Protein 5JPF (pdb70)

Solvent-accessible surface area: 12306 Å² total

Radius of gyration: 17.72 Å; Cα contacts (8 Å, |Δi|>4): 657; chains: 2; bounding box: 53×46×40 Å

Secondary structure (DSSP, 8-state):
-HHHHHHHHHHHHHHT---SS-SS-HHHHHHHHHHHHHHHHTS-SEEEE-SSEEEE-B-TT-HHHHHHHHHHH--TTTS-EEE-S--SSSSTTHHHHHHHHHHHHHH-TTTEEE---TTSSHHHHHHHSHHHHHHHHS-HHHHHHHHHHHTT---EEEETTTEEEESS---TT---THHHHT--SS----SSSHHHHHHH-EE---SSSEEE-TTSSSEEE-HHHHHHHHHHHT-SEEEE-SS--TBSEEEETTTTEEEEB--TT----BEEEEEE-TT--EEEEEE---/--

Organism: Candida albicans (strain WO-1) (NCBI:txid294748)

Structure (mmCIF, N/CA/C/O backbone):
data_5JPF
#
_entry.id   5JPF
#
_cell.length_a   50.665
_cell.length_b   50.665
_cell.length_c   201.054
_cell.angle_alpha   90.000
_cell.angle_beta   90.000
_cell.angle_gamma   120.000
#
_symmetry.space_group_name_H-M   'P 32 2 1'
#
loop_
_entity.id
_entity.type
_entity.pdbx_description
1 polymer 'Serine/threonine-protein phosphatase'
2 polymer Microcystin-LR
3 non-polymer 'MANGANESE (II) ION'
4 non-polymer 'MALONATE ION'
5 water water
#
loop_
_atom_site.group_PDB
_atom_site.id
_atom_site.type_symbol
_atom_site.label_atom_id
_atom_site.label_alt_id
_atom_site.label_comp_id
_atom_site.label_asym_id
_atom_site.label_entity_id
_atom_site.label_seq_id
_atom_site.pdbx_PDB_ins_code
_atom_site.Cartn_x
_atom_site.Cartn_y
_atom_site.Cartn_z
_atom_site.occupancy
_atom_site.B_iso_or_equiv
_atom_site.auth_seq_id
_atom_site.auth_comp_id
_atom_site.auth_asym_id
_atom_site.auth_atom_id
_atom_site.pdbx_PDB_model_num
ATOM 1 N N . ASP A 1 5 ? 183.68548 -17.24712 19.07527 1.000 53.14931 172 ASP A N 1
ATOM 2 C CA . ASP A 1 5 ? 183.37388 -17.73889 20.41344 1.000 56.67075 172 ASP A CA 1
ATOM 3 C C . ASP A 1 5 ? 181.87622 -17.64619 20.70468 1.000 52.98963 172 ASP A C 1
ATOM 4 O O . ASP A 1 5 ? 181.42317 -16.75176 21.42317 1.000 51.30151 172 ASP A O 1
ATOM 9 N N . ILE A 1 6 ? 181.11136 -18.58656 20.14367 1.000 45.03957 173 ILE A N 1
ATOM 10 C CA . ILE A 1 6 ? 179.66634 -18.57842 20.34461 1.000 42.91237 173 ILE A CA 1
ATOM 11 C C . ILE A 1 6 ? 179.31915 -18.96525 21.77702 1.000 41.05618 173 ILE A C 1
ATOM 12 O O . ILE A 1 6 ? 178.26584 -18.57383 22.29425 1.000 38.18710 173 ILE A O 1
ATOM 17 N N . ASP A 1 7 ? 180.19460 -19.72131 22.44604 1.000 44.55664 174 ASP A N 1
ATOM 18 C CA . ASP A 1 7 ? 179.93840 -20.10233 23.83191 1.000 37.48128 174 ASP A CA 1
ATOM 19 C C . ASP A 1 7 ? 179.93094 -18.88741 24.74953 1.000 39.78200 174 ASP A C 1
ATOM 20 O O . ASP A 1 7 ? 179.11535 -18.80491 25.67520 1.000 35.29816 174 ASP A O 1
ATOM 25 N N . SER A 1 8 ? 180.83825 -17.93662 24.51340 1.000 40.64441 175 SER A N 1
ATOM 26 C CA . SER A 1 8 ? 180.91152 -16.75520 25.36715 1.000 40.46107 175 SER A CA 1
ATOM 27 C C . SER A 1 8 ? 179.70261 -15.85087 25.16543 1.000 39.34784 175 SER A C 1
ATOM 28 O O . SER A 1 8 ? 179.20659 -15.24491 26.12309 1.000 38.72505 175 SER A O 1
ATOM 31 N N . LEU A 1 9 ? 179.21871 -15.74325 23.92498 1.000 39.44246 176 LEU A N 1
ATOM 32 C CA . LEU A 1 9 ? 178.04212 -14.92446 23.65838 1.000 35.91642 176 LEU A CA 1
ATOM 33 C C . LEU A 1 9 ? 176.79964 -15.50636 24.31664 1.000 35.01900 176 LEU A C 1
ATOM 34 O O . LEU A 1 9 ? 175.92636 -14.75364 24.76164 1.000 34.85205 176 LEU A O 1
ATOM 39 N N . ILE A 1 10 ? 176.70171 -16.83521 24.38673 1.000 32.98212 177 ILE A N 1
ATOM 40 C CA . ILE A 1 10 ? 175.59348 -17.46039 25.10081 1.000 32.42816 177 ILE A CA 1
ATOM 41 C C . ILE A 1 10 ? 175.71289 -17.19357 26.59532 1.000 36.16037 177 ILE A C 1
ATOM 42 O O . ILE A 1 10 ? 174.73735 -16.81474 27.25554 1.000 35.60695 177 ILE A O 1
ATOM 47 N N . ASP A 1 11 ? 176.91585 -17.38046 27.14884 1.000 38.88239 178 ASP A N 1
ATOM 48 C CA . ASP A 1 11 ? 177.12643 -17.13886 28.57390 1.000 38.52542 178 ASP A CA 1
ATOM 49 C C . ASP A 1 11 ? 176.82725 -15.69169 28.94095 1.000 34.39274 178 ASP A C 1
ATOM 50 O O . ASP A 1 11 ? 176.26230 -15.42094 30.00657 1.000 39.87947 178 ASP A O 1
ATOM 55 N N . LYS A 1 12 ? 177.19189 -14.74709 28.07077 1.000 29.39151 179 LYS A N 1
ATOM 56 C CA . LYS A 1 12 ? 176.87694 -13.34591 28.33365 1.000 33.38805 179 LYS A CA 1
ATOM 57 C C . LYS A 1 12 ? 175.37242 -13.10462 28.29771 1.000 35.26301 179 LYS A C 1
ATOM 58 O O . LYS A 1 12 ? 174.82359 -12.41799 29.16786 1.000 31.24945 179 LYS A O 1
ATOM 64 N N . LEU A 1 13 ? 174.68705 -13.66502 27.29572 1.000 35.80725 180 LEU A N 1
ATOM 65 C CA . LEU A 1 13 ? 173.23676 -13.51331 27.21458 1.000 32.63984 180 LEU A CA 1
ATOM 66 C C . LEU A 1 13 ? 172.54229 -14.16218 28.40637 1.000 26.97655 180 LEU A C 1
ATOM 67 O O . LEU A 1 13 ? 171.61767 -13.58226 28.98559 1.000 28.48172 180 LEU A O 1
ATOM 72 N N . LEU A 1 14 ? 172.97243 -15.36634 28.78907 1.000 31.62965 181 LEU A N 1
ATOM 73 C CA . LEU A 1 14 ? 172.33897 -16.04258 29.91606 1.000 33.30608 181 LEU A CA 1
ATOM 74 C C . LEU A 1 14 ? 172.70844 -15.39415 31.24425 1.000 31.13576 181 LEU A C 1
ATOM 75 O O . LEU A 1 14 ? 171.92752 -15.45940 32.20034 1.000 28.71275 181 LEU A O 1
ATOM 80 N N . ASN A 1 15 ? 173.88261 -14.76378 31.32304 1.000 35.41134 182 ASN A N 1
ATOM 81 C CA . ASN A 1 15 ? 174.23844 -14.00868 32.52021 1.000 32.96741 182 ASN A CA 1
ATOM 82 C C . ASN A 1 15 ? 173.23349 -12.89027 32.76837 1.000 30.27279 182 ASN A C 1
ATOM 83 O O . ASN A 1 15 ? 172.71334 -12.73856 33.88013 1.000 31.34452 182 ASN A O 1
ATOM 88 N N . ALA A 1 16 ? 172.93720 -12.10265 31.73126 1.000 28.10989 183 ALA A N 1
ATOM 89 C CA . ALA A 1 16 ? 171.95240 -11.03627 31.86931 1.000 31.75554 183 ALA A CA 1
ATOM 90 C C . ALA A 1 16 ? 170.56775 -11.59087 32.17281 1.000 29.80664 183 ALA A C 1
ATOM 91 O O . ALA A 1 16 ? 169.76567 -10.92814 32.84070 1.000 30.07697 183 ALA A O 1
ATOM 93 N N . GLY A 1 17 ? 170.27426 -12.80085 31.70402 1.000 31.32324 184 GLY A N 1
ATOM 94 C CA . GLY A 1 17 ? 168.98141 -13.41234 31.93292 1.000 33.93874 184 GLY A CA 1
ATOM 95 C C . GLY A 1 17 ? 168.82082 -13.97645 33.32723 1.000 28.90743 184 GLY A C 1
ATOM 96 O O . GLY A 1 17 ? 167.75653 -13.83544 33.93752 1.000 33.32683 184 GLY A O 1
ATOM 97 N N . PHE A 1 18 ? 169.87042 -14.62563 33.84115 1.000 31.94966 185 PHE A N 1
ATOM 98 C CA . PHE A 1 18 ? 169.80791 -15.17686 35.19318 1.000 29.29669 185 PHE A CA 1
ATOM 99 C C . PHE A 1 18 ? 169.69319 -14.07218 36.23474 1.000 25.61397 185 PHE A C 1
ATOM 100 O O . PHE A 1 18 ? 169.01113 -14.23789 37.25197 1.000 31.23253 185 PHE A O 1
ATOM 108 N N . SER A 1 19 ? 170.35651 -12.94097 36.00101 1.000 28.40753 186 SER A N 1
ATOM 109 C CA . SER A 1 19 ? 170.37401 -11.84978 36.96319 1.000 29.04522 186 SER A CA 1
ATOM 110 C C . SER A 1 19 ? 169.18855 -10.90768 36.82430 1.000 30.38034 186 SER A C 1
ATOM 111 O O . SER A 1 19 ? 168.91890 -10.13579 37.75166 1.000 29.24630 186 SER A O 1
ATOM 114 N N . GLY A 1 20 ? 168.48016 -10.94815 35.69821 1.000 31.99456 187 GLY A N 1
ATOM 115 C CA . GLY A 1 20 ? 167.41858 -9.99127 35.46278 1.000 26.71245 187 GLY A CA 1
ATOM 116 C C . GLY A 1 20 ? 167.89638 -8.58003 35.21601 1.000 27.31138 187 GLY A C 1
ATOM 117 O O . GLY A 1 20 ? 167.10497 -7.64084 35.32115 1.000 35.54835 187 GLY A O 1
ATOM 118 N N . LYS A 1 21 ? 169.17542 -8.40544 34.89067 1.000 31.05975 188 LYS A N 1
ATOM 119 C CA . LYS A 1 21 ? 169.72776 -7.07834 34.65127 1.000 36.02665 188 LYS A CA 1
ATOM 120 C C . LYS A 1 21 ? 169.06366 -6.42956 33.44167 1.000 39.34539 188 LYS A C 1
ATOM 121 O O . LYS A 1 21 ? 168.97076 -7.03262 32.36879 1.000 37.44139 188 LYS A O 1
ATOM 127 N N . ARG A 1 22 ? 168.60353 -5.19285 33.62170 1.000 40.91002 189 ARG A N 1
ATOM 128 C CA . ARG A 1 22 ? 167.84407 -4.46130 32.61245 1.000 32.27967 189 ARG A CA 1
ATOM 129 C C . ARG A 1 22 ? 168.60846 -3.19423 32.25863 1.000 38.04264 189 ARG A C 1
ATOM 130 O O . ARG A 1 22 ? 168.68107 -2.26292 33.06765 1.000 44.53218 189 ARG A O 1
ATOM 138 N N . THR A 1 23 ? 169.17435 -3.15756 31.05306 1.000 36.80860 190 THR A N 1
ATOM 139 C CA . THR A 1 23 ? 170.00246 -2.04650 30.60899 1.000 35.14206 190 THR A CA 1
ATOM 140 C C . THR A 1 23 ? 169.56679 -1.59351 29.22263 1.000 44.27914 190 THR A C 1
ATOM 141 O O . THR A 1 23 ? 169.04401 -2.38106 28.42869 1.000 48.40784 190 THR A O 1
ATOM 145 N N . LYS A 1 24 ? 169.78808 -0.30743 28.94036 1.000 46.90411 191 LYS A N 1
ATOM 146 C CA . LYS A 1 24 ? 169.49234 0.22352 27.61363 1.000 36.38630 191 LYS A CA 1
ATOM 147 C C . LYS A 1 24 ? 170.32400 -0.48042 26.54882 1.000 41.17296 191 LYS A C 1
ATOM 148 O O . LYS A 1 24 ? 169.79293 -0.94629 25.53435 1.000 40.19203 191 LYS A O 1
ATOM 154 N N . ASN A 1 25 ? 171.63253 -0.57309 26.76707 1.000 37.70622 192 ASN A N 1
ATOM 155 C CA . ASN A 1 25 ? 172.51361 -1.23488 25.81833 1.000 44.34828 192 ASN A CA 1
ATOM 156 C C . ASN A 1 25 ? 172.45876 -2.74599 25.99856 1.000 42.08262 192 ASN A C 1
ATOM 157 O O . ASN A 1 25 ? 172.35224 -3.25097 27.11900 1.000 39.34648 192 ASN A O 1
ATOM 162 N N . VAL A 1 26 ? 172.52841 -3.46710 24.87966 1.000 43.47105 193 VAL A N 1
ATOM 163 C CA . VAL A 1 26 ? 172.54320 -4.92192 24.92845 1.000 43.27492 193 VAL A CA 1
ATOM 164 C C . VAL A 1 26 ? 173.91022 -5.40236 25.40084 1.000 42.45591 193 VAL A C 1
ATOM 165 O O . VAL A 1 26 ? 174.94885 -4.79981 25.09604 1.000 39.49385 193 VAL A O 1
ATOM 169 N N . CYS A 1 27 ? 173.91380 -6.50778 26.15027 1.000 37.56194 194 CYS A N 1
ATOM 170 C CA . CYS A 1 27 ? 175.16022 -7.07411 26.65321 1.000 37.81240 194 CYS A CA 1
ATOM 171 C C . CYS A 1 27 ? 176.09972 -7.51804 25.53871 1.000 41.11823 194 CYS A C 1
ATOM 172 O O . CYS A 1 27 ? 177.26225 -7.82984 25.82011 1.000 42.10099 194 CYS A O 1
ATOM 175 N N . LEU A 1 28 ? 175.63127 -7.56380 24.29513 1.000 41.10233 195 LEU A N 1
ATOM 176 C CA . LEU A 1 28 ? 176.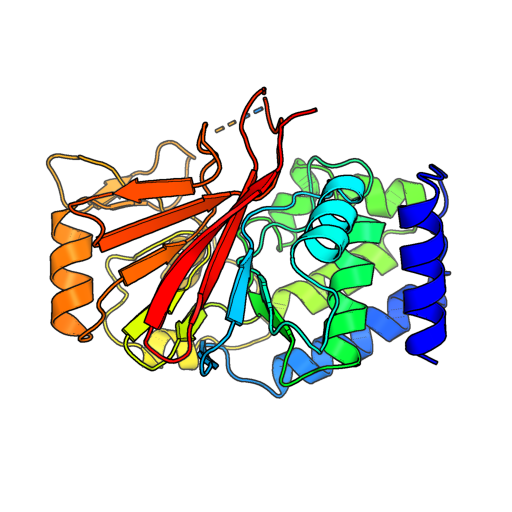46546 -7.87365 23.14439 1.000 40.40912 195 LEU A CA 1
ATOM 177 C C . LEU A 1 28 ? 176.64461 -6.62123 22.29852 1.000 41.61436 195 LEU A C 1
ATOM 178 O O . LEU A 1 28 ? 175.70837 -5.83205 22.13692 1.000 40.84667 195 LEU A O 1
ATOM 183 N N . LYS A 1 29 ? 177.84870 -6.44107 21.76324 1.000 41.93254 196 LYS A N 1
ATOM 184 C CA . LYS A 1 29 ? 178.11890 -5.28832 20.91947 1.000 42.50331 196 LYS A CA 1
ATOM 185 C C . LYS A 1 29 ? 177.43060 -5.44346 19.56465 1.000 48.73229 196 LYS A C 1
ATOM 186 O O . LYS A 1 29 ? 177.10787 -6.55080 19.12262 1.000 44.01761 196 LYS A O 1
ATOM 192 N N . ASN A 1 30 ? 177.21324 -4.30421 18.89895 1.000 48.50629 197 ASN A N 1
ATOM 193 C CA . ASN A 1 30 ? 176.59715 -4.32503 17.57473 1.000 48.33333 197 ASN A CA 1
ATOM 194 C C . ASN A 1 30 ? 177.41469 -5.16039 16.59890 1.000 45.99410 197 ASN A C 1
ATOM 195 O O . ASN A 1 30 ? 176.85452 -5.83742 15.72853 1.000 46.59632 197 ASN A O 1
ATOM 200 N N . THR A 1 31 ? 178.74298 -5.12639 16.72926 1.000 47.56027 198 THR A N 1
ATOM 201 C CA . THR A 1 31 ? 179.58875 -5.96419 15.88676 1.000 41.93781 198 THR A CA 1
ATOM 202 C C . THR A 1 31 ? 179.36790 -7.44479 16.17011 1.000 43.22785 198 THR A C 1
ATOM 203 O O . THR A 1 31 ? 179.43820 -8.26767 15.25066 1.000 45.82578 198 THR A O 1
ATOM 207 N N . GLU A 1 32 ? 179.09366 -7.80150 17.42679 1.000 47.09445 199 GLU A N 1
ATOM 208 C CA . GLU A 1 32 ? 178.78930 -9.19129 17.74941 1.000 47.82499 199 GLU A CA 1
ATOM 209 C C . GLU A 1 32 ? 177.39381 -9.57162 17.27206 1.000 41.34855 199 GLU A C 1
ATOM 210 O O . GLU A 1 32 ? 177.17652 -10.69587 16.80492 1.000 41.72923 199 GLU A O 1
ATOM 216 N N . ILE A 1 33 ? 176.43680 -8.64764 17.38378 1.000 34.02103 200 ILE A N 1
ATOM 217 C CA . ILE A 1 33 ? 175.08976 -8.89913 16.87782 1.000 39.91486 200 ILE A CA 1
ATOM 218 C C . ILE A 1 33 ? 175.12554 -9.14050 15.37379 1.000 44.37579 200 ILE A C 1
ATOM 219 O O . ILE A 1 33 ? 174.41148 -10.00479 14.84811 1.000 41.45249 200 ILE A O 1
ATOM 224 N N . GLU A 1 34 ? 175.96931 -8.39023 14.66192 1.000 39.55262 201 GLU A N 1
ATOM 225 C CA . GLU A 1 34 ? 176.07863 -8.54624 13.21571 1.000 40.75481 201 GLU A CA 1
ATOM 226 C C . GLU A 1 34 ? 176.56225 -9.94471 12.8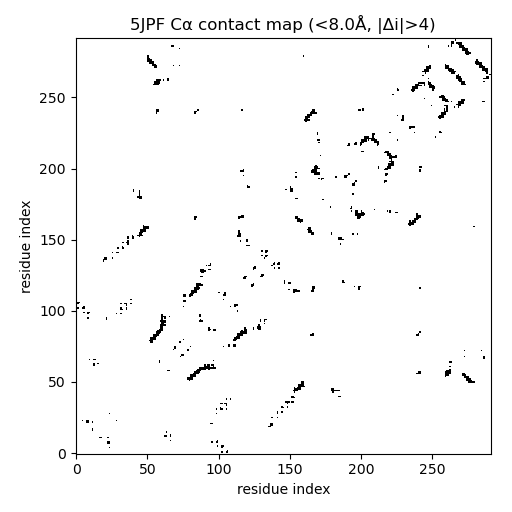5002 1.000 39.40534 201 GLU A C 1
ATOM 227 O O . GLU A 1 34 ? 176.00280 -10.59773 11.96135 1.000 33.93718 201 GLU A O 1
ATOM 233 N N . LEU A 1 35 ? 177.59786 -10.42765 13.53963 1.000 40.12350 202 LEU A N 1
ATOM 234 C CA . LEU A 1 35 ? 178.14506 -11.74343 13.22818 1.000 37.30764 202 LEU A CA 1
ATOM 235 C C . LEU A 1 35 ? 177.16364 -12.86130 13.56078 1.000 34.94725 202 LEU A C 1
ATOM 236 O O . LEU A 1 35 ? 177.16604 -13.90354 12.89517 1.000 39.18162 202 LEU A O 1
ATOM 241 N N . ILE A 1 36 ? 176.32179 -12.66789 14.57694 1.000 34.26094 203 ILE A N 1
ATOM 242 C CA . ILE A 1 36 ? 175.33453 -13.68467 14.92749 1.000 34.08643 203 ILE A CA 1
ATOM 243 C C . ILE A 1 36 ? 174.27902 -13.79569 13.83456 1.000 28.61407 203 ILE A C 1
ATOM 244 O O . ILE A 1 36 ? 173.92397 -14.89696 13.40056 1.000 28.77792 203 ILE A O 1
ATOM 249 N N . CYS A 1 37 ? 173.76681 -12.65404 13.36918 1.000 29.09778 204 CYS A N 1
ATOM 250 C CA . CYS A 1 37 ? 172.78094 -12.66800 12.29457 1.000 26.86459 204 CYS A CA 1
ATOM 251 C C . CYS A 1 37 ? 173.35220 -13.25524 11.01137 1.000 34.34517 204 CYS A C 1
ATOM 252 O O . CYS A 1 37 ? 172.61656 -13.86936 10.22987 1.000 35.24666 204 CYS A O 1
ATOM 255 N N . ALA A 1 38 ? 174.65366 -13.07669 10.77403 1.000 31.35182 205 ALA A N 1
ATOM 256 C CA . ALA A 1 38 ? 175.25528 -13.59106 9.54927 1.000 29.32308 205 ALA A CA 1
ATOM 257 C C . ALA A 1 38 ? 175.39412 -15.10606 9.59813 1.000 34.09015 205 ALA A C 1
ATOM 258 O O . ALA A 1 38 ? 175.08425 -15.79504 8.61858 1.000 33.71339 205 ALA A O 1
ATOM 260 N N . SER A 1 39 ? 175.85162 -15.64461 10.73090 1.000 28.56998 206 SER A N 1
ATOM 261 C CA . SER A 1 39 ? 176.01342 -17.09072 10.84038 1.000 33.19560 206 SER A CA 1
ATOM 262 C C . SER A 1 39 ? 174.66697 -17.80083 10.80726 1.000 29.31079 206 SER A C 1
ATOM 263 O O . SER A 1 39 ? 174.51365 -18.81989 10.12449 1.000 28.25022 206 SER A O 1
ATOM 266 N N . ALA A 1 40 ? 173.67979 -17.27665 11.53712 1.000 28.65714 207 ALA A N 1
ATOM 267 C CA . ALA A 1 40 ? 172.36591 -17.90963 11.56435 1.000 28.71471 207 ALA A CA 1
ATOM 268 C C . ALA A 1 40 ? 171.70662 -17.87556 10.19068 1.000 27.16772 207 ALA A C 1
ATOM 269 O O . ALA A 1 40 ? 171.12204 -18.87303 9.75086 1.000 25.62063 207 ALA A O 1
ATOM 271 N N . ARG A 1 41 ? 171.79085 -16.73654 9.49663 1.000 29.04266 208 ARG A N 1
ATOM 272 C CA . ARG A 1 41 ? 171.20031 -16.64100 8.16368 1.000 35.64956 208 ARG A CA 1
ATOM 273 C C . ARG A 1 41 ? 171.76325 -17.70877 7.23376 1.000 32.42953 208 ARG A C 1
ATOM 274 O O . ARG A 1 41 ? 171.01831 -18.34258 6.47578 1.000 33.09974 208 ARG A O 1
ATOM 282 N N . GLU A 1 42 ? 173.07542 -17.93593 7.29423 1.000 30.01657 209 GLU A N 1
ATOM 283 C CA . GLU A 1 42 ? 173.69120 -18.95522 6.45387 1.000 25.41809 209 GLU A CA 1
ATOM 284 C C . GLU A 1 42 ? 173.21231 -20.35179 6.83368 1.000 29.56598 209 GLU A C 1
ATOM 285 O O . GLU A 1 42 ? 172.99354 -21.19926 5.95777 1.000 25.65763 209 GLU A O 1
ATOM 291 N N . ILE A 1 43 ? 173.03944 -20.60912 8.13257 1.000 24.21359 210 ILE A N 1
ATOM 292 C CA . ILE A 1 43 ? 172.54092 -21.90969 8.57212 1.000 27.01921 210 ILE A CA 1
ATOM 293 C C . ILE A 1 43 ? 171.09925 -22.11156 8.12152 1.000 25.20499 210 ILE A C 1
ATOM 294 O O . ILE A 1 43 ? 170.73075 -23.19243 7.64610 1.000 27.48113 210 ILE A O 1
ATOM 299 N N . PHE A 1 44 ? 170.26456 -21.07553 8.25372 1.000 25.46677 211 PHE A N 1
ATOM 300 C CA . PHE A 1 44 ? 168.86796 -21.18264 7.83708 1.000 22.11287 211 PHE A CA 1
ATOM 301 C C . PHE A 1 44 ? 168.75577 -21.48042 6.34681 1.000 27.10101 211 PHE A C 1
ATOM 302 O O . PHE A 1 44 ? 167.93348 -22.30476 5.93083 1.000 27.27640 211 PHE A O 1
ATOM 310 N N . LEU A 1 45 ? 169.57625 -20.81861 5.52519 1.000 25.33436 212 LEU A N 1
ATOM 311 C CA . LEU A 1 45 ? 169.52539 -21.03500 4.08276 1.000 26.02721 212 LEU A CA 1
ATOM 312 C C . LEU A 1 45 ? 170.04439 -22.40870 3.68043 1.000 29.75542 212 LEU A C 1
ATOM 313 O O . LEU A 1 45 ? 169.65282 -22.91914 2.62557 1.000 29.70463 212 LEU A O 1
ATOM 318 N N . SER A 1 46 ? 170.90738 -23.02009 4.48997 1.000 26.83851 213 SER A N 1
ATOM 319 C CA . SER A 1 46 ? 171.41607 -24.35214 4.18571 1.000 27.14386 213 SER A CA 1
ATOM 320 C C . SER A 1 46 ? 170.44459 -25.45874 4.57892 1.000 31.37551 213 SER A C 1
ATOM 321 O O . SER A 1 46 ? 170.73287 -26.63489 4.32927 1.000 33.08154 213 SER A O 1
ATOM 324 N N . GLN A 1 47 ? 169.31493 -25.11523 5.18387 1.000 27.02469 214 GLN A N 1
ATOM 325 C CA . GLN A 1 47 ? 168.30211 -26.06017 5.61671 1.000 24.82674 214 GLN A CA 1
ATOM 326 C C . GLN A 1 47 ? 166.98511 -25.73720 4.92201 1.000 21.88851 214 GLN A C 1
ATOM 327 O O . GLN A 1 47 ? 166.77309 -24.60253 4.47909 1.000 24.29028 214 GLN A O 1
ATOM 333 N N . PRO A 1 48 ? 166.08584 -26.71172 4.78925 1.000 27.99810 215 PRO A N 1
ATOM 334 C CA . PRO A 1 48 ? 164.90974 -26.51941 3.92838 1.000 21.91416 215 PRO A CA 1
ATOM 335 C C . PRO A 1 48 ? 163.89342 -25.54432 4.51156 1.000 27.31658 215 PRO A C 1
ATOM 336 O O . PRO A 1 48 ? 163.88142 -25.24107 5.70731 1.000 27.54109 215 PRO A O 1
ATOM 340 N N . SER A 1 49 ? 163.01821 -25.05566 3.62262 1.000 26.53047 216 SER A N 1
ATOM 341 C CA . SER A 1 49 ? 161.89583 -24.22130 4.04247 1.000 25.44893 216 SER A CA 1
ATOM 342 C C . SER A 1 49 ? 160.87821 -25.01636 4.84746 1.000 23.84748 216 SER A C 1
ATOM 343 O O . SER A 1 49 ? 160.13591 -24.43932 5.64872 1.000 27.07500 216 SER A O 1
ATOM 346 N N . LEU A 1 50 ? 160.81628 -26.32760 4.63307 1.000 25.85283 217 LEU A N 1
ATOM 347 C CA . LEU A 1 50 ? 159.96120 -27.23551 5.38992 1.000 22.07509 217 LEU A CA 1
ATOM 348 C C . LEU A 1 50 ? 160.87034 -28.22383 6.10462 1.000 24.74892 217 LEU A C 1
ATOM 349 O O . LEU A 1 50 ? 161.52658 -29.04649 5.45705 1.000 25.21202 217 LEU A O 1
ATOM 354 N N . LEU A 1 51 ? 160.91761 -28.13789 7.43100 1.000 25.56927 218 LEU A N 1
ATOM 355 C CA . LEU A 1 51 ? 161.79176 -28.99959 8.21205 1.000 24.74507 218 LEU A CA 1
ATOM 356 C C . LEU A 1 51 ? 161.12919 -30.34780 8.45647 1.000 26.74338 218 LEU A C 1
ATOM 357 O O . LEU A 1 51 ? 159.90509 -30.45268 8.56759 1.000 30.71705 218 LEU A O 1
ATOM 362 N N . GLU A 1 52 ? 161.95155 -31.38890 8.52602 1.000 28.85047 219 GLU A N 1
ATOM 363 C CA . GLU A 1 52 ? 161.49295 -32.72617 8.88508 1.000 30.60063 219 GLU A CA 1
ATOM 364 C C . GLU A 1 52 ? 162.29972 -33.18237 10.09253 1.000 34.20028 219 GLU A C 1
ATOM 365 O O . GLU A 1 52 ? 163.48966 -33.49478 9.97225 1.000 30.33151 219 GLU A O 1
ATOM 371 N N . LEU A 1 53 ? 161.65126 -33.20138 11.25373 1.000 30.64712 220 LEU A N 1
ATOM 372 C CA . LEU A 1 53 ? 162.30936 -33.41817 12.53004 1.000 29.72760 220 LEU A CA 1
ATOM 373 C C . LEU A 1 53 ? 161.85757 -34.73649 13.14258 1.000 31.54682 220 LEU A C 1
ATOM 374 O O . LEU A 1 53 ? 160.71532 -35.16889 12.96264 1.000 29.50280 220 LEU A O 1
ATOM 379 N N . ALA A 1 54 ? 162.77078 -35.37102 13.86802 1.000 32.22115 221 ALA A N 1
ATOM 380 C CA . ALA A 1 54 ? 162.48111 -36.61017 14.56243 1.000 32.52006 221 ALA A CA 1
ATOM 381 C C . ALA A 1 54 ? 162.38461 -36.36236 16.06107 1.000 30.31521 221 ALA A C 1
ATOM 382 O O . ALA A 1 54 ? 163.12306 -35.52934 16.59817 1.000 31.65337 221 ALA A O 1
ATOM 384 N N . PRO A 1 55 ? 161.47779 -37.05538 16.76248 1.000 32.22505 222 PRO A N 1
ATOM 385 C CA . PRO A 1 55 ? 161.35249 -36.91815 18.21700 1.000 29.30417 222 PRO A CA 1
ATOM 386 C C . PRO A 1 55 ? 162.51938 -37.60117 18.93715 1.000 30.64659 222 PRO A C 1
ATOM 387 O O . PRO A 1 55 ? 163.20679 -38.41034 18.31716 1.000 36.16837 222 PRO A O 1
ATOM 391 N N . PRO A 1 56 ? 162.75161 -37.28085 20.22217 1.000 32.63970 223 PRO A N 1
ATOM 392 C CA . PRO A 1 56 ? 162.00108 -36.34230 21.06421 1.000 26.88490 223 PRO A CA 1
ATOM 393 C C . PRO A 1 56 ? 162.31575 -34.88212 20.76674 1.000 25.73258 223 PRO A C 1
ATOM 394 O O . PRO A 1 56 ? 163.40526 -34.56190 20.29240 1.000 28.75987 223 PRO A O 1
ATOM 398 N N . VAL A 1 57 ? 161.35098 -34.00773 21.04910 1.000 28.67417 224 VAL A N 1
ATOM 399 C CA . VAL A 1 57 ? 161.50016 -32.57867 20.80650 1.000 28.36020 224 VAL A CA 1
ATOM 400 C C . VAL A 1 57 ? 160.42367 -31.86200 21.60556 1.000 25.40834 224 VAL A C 1
ATOM 401 O O . VAL A 1 57 ? 159.33200 -32.39577 21.82147 1.000 23.97841 224 VAL A O 1
ATOM 405 N N . LYS A 1 58 ? 160.73989 -30.65420 22.06193 1.000 23.92288 225 LYS A N 1
ATOM 406 C CA . LYS A 1 58 ? 159.78180 -29.79965 22.74598 1.000 22.01328 225 LYS A CA 1
ATOM 407 C C . LYS A 1 58 ? 159.45605 -28.59731 21.86988 1.000 22.53791 225 LYS A C 1
ATOM 408 O O . LYS A 1 58 ? 160.34095 -28.03428 21.21795 1.000 26.67035 225 LYS A O 1
ATOM 414 N N . VAL A 1 59 ? 158.18147 -28.21466 21.84870 1.000 21.45381 226 VAL A N 1
ATOM 415 C CA . VAL A 1 59 ? 157.66819 -27.20155 20.93312 1.000 20.77556 226 VAL A CA 1
ATOM 416 C C . VAL A 1 59 ? 157.23593 -25.98386 21.73849 1.000 20.41889 226 VAL A C 1
ATOM 417 O O . VAL A 1 59 ? 156.42249 -26.10043 22.66426 1.000 20.84742 226 VAL A O 1
ATOM 421 N N . VAL A 1 60 ? 157.76866 -24.81612 21.37646 1.000 17.76059 227 VAL A N 1
ATOM 422 C CA . VAL A 1 60 ? 157.53998 -23.57072 22.10250 1.000 21.88917 227 VAL A CA 1
ATOM 423 C C . VAL A 1 60 ? 156.77180 -22.60180 21.21403 1.000 19.88635 227 VAL A C 1
ATOM 424 O O . VAL A 1 60 ? 157.09838 -22.43455 20.03314 1.000 21.44315 227 VAL A O 1
ATOM 428 N N . GLY A 1 61 ? 155.76701 -21.94886 21.78958 1.000 22.50170 228 GLY A N 1
ATOM 429 C CA . GLY A 1 61 ? 154.95365 -20.97016 21.08713 1.000 21.07611 228 GLY A CA 1
ATOM 430 C C . GLY A 1 61 ? 155.51175 -19.56320 21.15307 1.000 22.34912 228 GLY A C 1
ATOM 431 O O . GLY A 1 61 ? 156.72390 -19.35240 21.26881 1.000 23.28947 228 GLY A O 1
ATOM 432 N N . ASP A 1 62 ? 154.60879 -18.58333 21.08012 1.000 20.16123 229 ASP A N 1
ATOM 433 C CA . ASP A 1 62 ? 155.00868 -17.17884 21.06068 1.000 19.86462 229 ASP A CA 1
ATOM 434 C C . ASP A 1 62 ? 155.76376 -16.79983 22.32733 1.000 24.05048 229 ASP A C 1
ATOM 435 O O . ASP A 1 62 ? 155.34422 -17.12957 23.43965 1.000 22.56138 229 ASP A O 1
ATOM 440 N N . VAL A 1 63 ? 156.87514 -16.08907 22.15240 1.000 29.56291 230 VAL A N 1
ATOM 441 C CA . VAL A 1 63 ? 157.63226 -15.52716 23.25922 1.000 22.18253 230 VAL A CA 1
ATOM 442 C C . VAL A 1 63 ? 157.46573 -14.01446 23.34102 1.000 27.27211 230 VAL A C 1
ATOM 443 O O . VAL A 1 63 ? 157.28162 -13.46649 24.43078 1.000 26.35935 230 VAL A O 1
ATOM 447 N N . HIS A 1 64 ? 157.51639 -13.33036 22.19723 1.000 29.28680 231 HIS A N 1
ATOM 448 C CA . HIS A 1 64 ? 157.28064 -11.88970 22.09350 1.000 25.76875 231 HIS A CA 1
ATOM 449 C C . HIS A 1 64 ? 158.15521 -11.10427 23.07458 1.000 27.23265 231 HIS A C 1
ATOM 450 O O . HIS A 1 64 ? 157.67684 -10.34585 23.91971 1.000 22.09958 231 HIS A O 1
ATOM 457 N N . GLY A 1 65 ? 159.46360 -11.31176 22.94881 1.000 25.82173 232 GLY A N 1
ATOM 458 C CA . GLY A 1 65 ? 160.43937 -10.51793 23.66955 1.000 24.26457 232 GLY A CA 1
ATOM 459 C C . GLY A 1 65 ? 160.41835 -10.62773 25.18150 1.000 24.15937 232 GLY A C 1
ATOM 460 O O . GLY A 1 65 ? 161.12274 -9.87610 25.86003 1.000 27.91353 232 GLY A O 1
ATOM 461 N N . GLN A 1 66 ? 159.62173 -11.54525 25.73096 1.000 27.33583 233 GLN A N 1
ATOM 462 C CA . GLN A 1 66 ? 159.58385 -11.76298 27.17875 1.000 25.09163 233 GLN A CA 1
ATOM 463 C C . GLN A 1 66 ? 160.77197 -12.64747 27.55388 1.000 25.35019 233 GLN A C 1
ATOM 464 O O . GLN A 1 66 ? 160.66111 -13.86167 27.74689 1.000 21.86663 233 GLN A O 1
ATOM 470 N N . TYR A 1 67 ? 161.93839 -12.00249 27.66259 1.000 24.38772 234 TYR A N 1
ATOM 471 C CA . TYR A 1 67 ? 163.19821 -12.73157 27.77885 1.000 22.21271 234 TYR A CA 1
ATOM 472 C C . TYR A 1 67 ? 163.28091 -13.50252 29.08771 1.000 29.53390 234 TYR A C 1
ATOM 473 O O . TYR A 1 67 ? 163.78142 -14.63402 29.11378 1.000 24.92630 234 TYR A O 1
ATOM 482 N N . HIS A 1 68 ? 162.80862 -12.90211 30.18521 1.000 25.15231 235 HIS A N 1
ATOM 483 C CA . HIS A 1 68 ? 162.79472 -13.60683 31.46152 1.000 26.04810 235 HIS A CA 1
ATOM 484 C C . HIS A 1 68 ? 162.02100 -14.91227 31.35451 1.000 27.12476 235 HIS A C 1
ATOM 485 O O . HIS A 1 68 ? 162.42493 -15.93126 31.92640 1.000 28.84018 235 HIS A O 1
ATOM 492 N N . ASP A 1 69 ? 160.91311 -14.90737 30.60923 1.000 27.84562 236 ASP A N 1
ATOM 493 C CA . ASP A 1 69 ? 160.13053 -16.12843 30.46278 1.000 23.99602 236 ASP A CA 1
ATOM 494 C C . ASP A 1 69 ? 160.81664 -17.13007 29.54449 1.000 23.69206 236 ASP A C 1
ATOM 495 O O . ASP A 1 69 ? 160.58971 -18.33796 29.67338 1.000 22.14928 236 ASP A O 1
ATOM 500 N N . LEU A 1 70 ? 161.65814 -16.65971 28.61962 1.000 26.53911 237 LEU A N 1
ATOM 501 C CA . LEU A 1 70 ? 162.47492 -17.59193 27.84850 1.000 27.90940 237 LEU A CA 1
ATOM 502 C C . LEU A 1 70 ? 163.48860 -18.29194 28.74455 1.000 24.29301 237 LEU A C 1
ATOM 503 O O . LEU A 1 70 ? 163.73992 -19.49214 28.58573 1.000 22.51467 237 LEU A O 1
ATOM 508 N N . ILE A 1 71 ? 164.07377 -17.55755 29.69584 1.000 25.48462 238 ILE A N 1
ATOM 509 C CA . ILE A 1 71 ? 164.97454 -18.17009 30.67051 1.000 26.55674 238 ILE A CA 1
ATOM 510 C C . ILE A 1 71 ? 164.22550 -19.19533 31.51382 1.000 28.38130 238 ILE A C 1
ATOM 511 O O . ILE A 1 71 ? 164.73457 -20.29103 31.78407 1.000 28.92378 238 ILE A O 1
ATOM 516 N N . ARG A 1 72 ? 163.00385 -18.85880 31.94046 1.000 26.88644 239 ARG A N 1
ATOM 517 C CA . ARG A 1 72 ? 162.19774 -19.80753 32.70352 1.000 23.93153 239 ARG A CA 1
ATOM 518 C C . ARG A 1 72 ? 161.91577 -21.06872 31.89622 1.000 25.27817 239 ARG A C 1
ATOM 519 O O . ARG A 1 72 ? 161.91262 -22.17591 32.44563 1.000 28.57355 239 ARG A O 1
ATOM 527 N N . ILE A 1 73 ? 161.67563 -20.92006 30.58980 1.000 26.92022 240 ILE A N 1
ATOM 528 C CA . ILE A 1 73 ? 161.41994 -22.07914 29.73696 1.000 25.09523 240 ILE A CA 1
ATOM 529 C C . ILE A 1 73 ? 162.63090 -23.00077 29.72183 1.000 23.49864 240 ILE A C 1
ATOM 530 O O . ILE A 1 73 ? 162.51485 -24.21351 29.93070 1.000 23.91269 240 ILE A O 1
ATOM 535 N N . PHE A 1 74 ? 163.81196 -22.43810 29.46638 1.000 22.31468 241 PHE A N 1
ATOM 536 C CA . PHE A 1 74 ? 165.01736 -23.25649 29.40031 1.000 27.11591 241 PHE A CA 1
ATOM 537 C C . PHE A 1 74 ? 165.37146 -23.83517 30.76604 1.000 27.79634 241 PHE A C 1
ATOM 538 O O . PHE A 1 74 ? 165.80812 -24.98801 30.86106 1.000 28.88672 241 PHE A O 1
ATOM 546 N N . SER A 1 75 ? 165.18147 -23.05773 31.83500 1.000 24.91822 242 SER A N 1
ATOM 547 C CA . SER A 1 75 ? 165.50893 -23.55235 33.16916 1.000 28.06735 242 SER A CA 1
ATOM 548 C C . SER A 1 75 ? 164.61273 -24.71843 33.56154 1.000 28.12713 242 SER A C 1
ATOM 549 O O . SER A 1 75 ? 165.07255 -25.67657 34.19264 1.000 28.44976 242 SER A O 1
ATOM 552 N N . LYS A 1 76 ? 163.33496 -24.66069 33.19081 1.000 26.90504 243 LYS A N 1
ATOM 553 C CA . LYS A 1 76 ? 162.39495 -25.70967 33.56061 1.000 26.59543 243 LYS A CA 1
ATOM 554 C C . LYS A 1 76 ? 162.36577 -26.85657 32.55705 1.000 27.79209 243 LYS A C 1
ATOM 555 O O . LYS A 1 76 ? 162.34928 -28.02535 32.95741 1.000 35.29404 243 LYS A O 1
ATOM 561 N N . CYS A 1 77 ? 162.35575 -26.55397 31.26075 1.000 30.63729 244 CYS A N 1
ATOM 562 C CA . CYS A 1 77 ? 162.25423 -27.58621 30.23717 1.000 29.34670 244 CYS A CA 1
ATOM 563 C C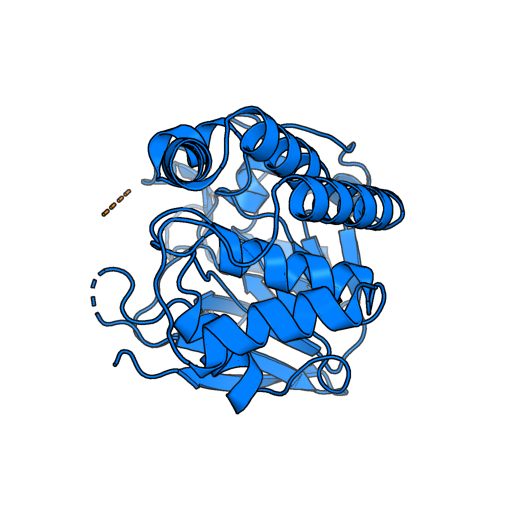 . CYS A 1 77 ? 163.60382 -28.15253 29.81822 1.000 27.72731 244 CYS A C 1
ATOM 564 O O . CYS A 1 77 ? 163.63779 -29.16616 29.11176 1.000 24.96571 244 CYS A O 1
ATOM 567 N N . GLY A 1 78 ? 164.70670 -27.53290 30.23079 1.000 27.35052 245 GLY A N 1
ATOM 568 C CA . GLY A 1 78 ? 166.02220 -28.05309 29.91487 1.000 27.03290 245 GLY A CA 1
ATOM 569 C C . GLY A 1 78 ? 166.75399 -27.23357 28.87410 1.000 27.98346 245 GLY A C 1
ATOM 570 O O . GLY A 1 78 ? 166.18599 -26.88765 27.83573 1.000 28.49056 245 GLY A O 1
ATOM 571 N N . PHE A 1 79 ? 168.01302 -26.91524 29.13988 1.000 27.27143 246 PHE A N 1
ATOM 572 C CA . PHE A 1 79 ? 168.79247 -26.14196 28.19046 1.000 27.46815 246 PHE A CA 1
ATOM 573 C C . PHE A 1 79 ? 169.25041 -27.02007 27.02667 1.000 32.19505 246 PHE A C 1
ATOM 574 O O . PHE A 1 79 ? 169.40122 -28.23577 27.17716 1.000 32.25339 246 PHE A O 1
ATOM 582 N N . PRO A 1 80 ? 169.45432 -26.42722 25.83910 1.000 32.26761 247 PRO A N 1
ATOM 583 C CA . PRO A 1 80 ? 170.06481 -27.16360 24.72612 1.000 30.83718 247 PRO A CA 1
ATOM 584 C C . PRO A 1 80 ? 171.46829 -27.62880 25.10386 1.000 29.54711 247 PRO A C 1
ATOM 585 O O . PRO A 1 80 ? 172.12047 -26.94874 25.89474 1.000 34.34156 247 PRO A O 1
ATOM 589 N N . PRO A 1 81 ? 171.93915 -28.75367 24.53878 1.000 32.72993 248 PRO A N 1
ATOM 590 C CA . PRO A 1 81 ? 171.29007 -29.57708 23.51505 1.000 30.14331 248 PRO A CA 1
ATOM 591 C C . PRO A 1 81 ? 170.60043 -30.83321 24.04240 1.000 32.45527 248 PRO A C 1
ATOM 592 O O . PRO A 1 81 ? 170.07465 -31.60610 23.24136 1.000 35.80639 248 PRO A O 1
ATOM 596 N N . LYS A 1 82 ? 170.61020 -31.04913 25.35977 1.000 38.66629 249 LYS A N 1
ATOM 597 C CA . LYS A 1 82 ? 169.97685 -32.24721 25.90180 1.000 44.44661 249 LYS A CA 1
ATOM 598 C C . LYS A 1 82 ? 168.47062 -32.25354 25.68040 1.000 37.95970 249 LYS A C 1
ATOM 599 O O . LYS A 1 82 ? 167.85353 -33.32321 25.72343 1.000 39.92610 249 LYS A O 1
ATOM 605 N N . THR A 1 83 ? 167.87122 -31.09138 25.44998 1.000 32.31795 250 THR A N 1
ATOM 606 C CA . THR A 1 83 ? 166.50564 -30.98512 24.96065 1.000 29.58174 250 THR A CA 1
ATOM 607 C C . THR A 1 83 ? 166.55009 -30.43084 23.54336 1.000 28.19173 250 THR A C 1
ATOM 608 O O . THR A 1 83 ? 167.17568 -29.39303 23.30104 1.000 27.72262 250 THR A O 1
ATOM 612 N N . ASN A 1 84 ? 165.91777 -31.13706 22.60828 1.000 26.57925 251 ASN A N 1
ATOM 613 C CA . ASN A 1 84 ? 165.77332 -30.63841 21.24662 1.000 27.72053 251 ASN A CA 1
ATOM 614 C C . ASN A 1 84 ? 164.57436 -29.70186 21.18386 1.000 26.07721 251 ASN A C 1
ATOM 615 O O . ASN A 1 84 ? 163.50113 -30.02412 21.70278 1.000 27.09940 251 ASN A O 1
ATOM 620 N N . TYR A 1 85 ? 164.75219 -28.54464 20.55193 1.000 23.97056 252 TYR A N 1
ATOM 621 C CA . TYR A 1 85 ? 163.73646 -27.50174 20.55631 1.000 27.21100 252 TYR A CA 1
ATOM 622 C C . TYR A 1 85 ? 163.25184 -27.18445 19.14965 1.000 24.92746 252 TYR A C 1
ATOM 623 O O . TYR A 1 85 ? 164.03602 -27.15845 18.19431 1.000 25.20871 252 TYR A O 1
ATOM 632 N N . LEU A 1 86 ? 161.94774 -26.94322 19.04219 1.000 22.60298 253 LEU A N 1
ATOM 633 C CA . LEU A 1 86 ? 161.33601 -26.33434 17.86887 1.000 22.52527 253 LEU A CA 1
ATOM 634 C C . LEU A 1 86 ? 160.50129 -25.15503 18.34413 1.000 23.46436 253 LEU A C 1
ATOM 635 O O . LEU A 1 86 ? 159.56042 -25.33452 19.12385 1.000 21.50869 253 LEU A O 1
ATOM 640 N N . PHE A 1 87 ? 160.85486 -23.95487 17.89559 1.000 25.16842 254 PHE A N 1
ATOM 641 C CA . PHE A 1 87 ? 160.09526 -22.75114 18.19840 1.000 21.87462 254 PHE A CA 1
ATOM 642 C C . PHE A 1 87 ? 159.21013 -22.39631 17.01170 1.000 25.92380 254 PHE A C 1
ATOM 643 O O . PHE A 1 87 ? 159.64276 -22.46950 15.85679 1.000 23.50195 254 PHE A O 1
ATOM 651 N N . LEU A 1 88 ? 157.97064 -22.00532 17.30188 1.000 21.83601 255 LEU A N 1
ATOM 652 C CA . LEU A 1 88 ? 156.98306 -21.74449 16.26300 1.000 22.21366 255 LEU A CA 1
ATOM 653 C C . LEU A 1 88 ? 156.91871 -20.28234 15.83302 1.000 22.04830 255 LEU A C 1
ATOM 654 O O . LEU A 1 88 ? 156.07329 -19.93923 15.00296 1.000 23.38735 255 LEU A O 1
ATOM 659 N N . GLY A 1 89 ? 157.76560 -19.41605 16.36993 1.000 20.95675 256 GLY A N 1
ATOM 660 C CA . GLY A 1 89 ? 157.86758 -18.05228 15.88991 1.000 19.51460 256 GLY A CA 1
ATOM 661 C C . GLY A 1 89 ? 157.37174 -17.03204 16.90011 1.000 23.50578 256 GLY A C 1
ATOM 662 O O . GLY A 1 89 ? 157.08174 -17.33862 18.06063 1.000 19.78973 256 GLY A O 1
ATOM 663 N N . ASP A 1 90 ? 157.27418 -15.78788 16.42212 1.000 20.76648 257 ASP A N 1
ATOM 664 C CA . ASP A 1 90 ? 156.88287 -14.62843 17.22441 1.000 19.93415 257 ASP A CA 1
ATOM 665 C C . ASP A 1 90 ? 157.82604 -14.45811 18.41946 1.000 22.86193 257 ASP A C 1
ATOM 666 O O . ASP A 1 90 ? 157.45793 -14.59493 19.58918 1.000 23.26784 257 ASP A O 1
ATOM 671 N N . TYR A 1 91 ? 159.07274 -14.14673 18.07104 1.000 23.23727 258 TYR A N 1
ATOM 672 C CA . TYR A 1 91 ? 160.12775 -13.93583 19.05092 1.000 21.51353 258 TYR A CA 1
ATOM 673 C C . TYR A 1 91 ? 160.23237 -12.48915 19.50036 1.000 24.34818 258 TYR A C 1
ATOM 674 O O . TYR A 1 91 ? 160.64697 -12.23180 20.63521 1.000 25.27092 258 TYR A O 1
ATOM 683 N N . VAL A 1 92 ? 159.85881 -11.54221 18.64005 1.000 26.81969 259 VAL A N 1
ATOM 684 C CA . VAL A 1 92 ? 160.08549 -10.12588 18.89927 1.000 25.20289 259 VAL A CA 1
ATOM 685 C C . VAL A 1 92 ? 158.75737 -9.38250 18.97003 1.000 25.86734 259 VAL A C 1
ATOM 686 O O . VAL A 1 92 ? 157.68727 -9.99099 18.85003 1.000 24.27807 259 VAL A O 1
ATOM 690 N N . ASN A 1 93 ? 158.83515 -8.06128 19.16871 1.000 26.70632 260 ASN A N 1
ATOM 691 C CA . ASN A 1 93 ? 157.70600 -7.14804 19.35008 1.000 28.60058 260 ASN A CA 1
ATOM 692 C C . ASN A 1 93 ? 157.06448 -7.30900 20.72265 1.000 27.47134 260 ASN A C 1
ATOM 693 O O . ASN A 1 93 ? 157.14924 -8.37876 21.33581 1.000 27.60167 260 ASN A O 1
ATOM 698 N N . ARG A 1 94 ? 156.44181 -6.22989 21.20631 1.000 24.71201 261 ARG A N 1
ATOM 699 C CA . ARG A 1 94 ? 155.71627 -6.16765 22.47445 1.000 28.22897 261 ARG A CA 1
ATOM 700 C C . ARG A 1 94 ? 156.63895 -6.22403 23.68919 1.000 33.42632 261 ARG A C 1
ATOM 701 O O . ARG A 1 94 ? 156.58303 -5.34050 24.55042 1.000 35.43396 261 ARG A O 1
ATOM 709 N N . GLY A 1 95 ? 157.48149 -7.25005 23.77760 1.000 30.45316 262 GLY A N 1
ATOM 710 C CA . GLY A 1 95 ? 158.35683 -7.38155 24.92701 1.000 26.86835 262 GLY A CA 1
ATOM 711 C C . GLY A 1 95 ? 159.49224 -6.37539 24.90338 1.000 35.19231 262 GLY A C 1
ATOM 712 O O . GLY A 1 95 ? 160.02117 -6.01467 23.85052 1.000 34.21111 262 GLY A O 1
ATOM 713 N N . LYS A 1 96 ? 159.87719 -5.92311 26.09801 1.000 32.87949 263 LYS A N 1
ATOM 714 C CA . LYS A 1 96 ? 160.93018 -4.92577 26.24409 1.000 33.29945 263 LYS A CA 1
ATOM 715 C C . LYS A 1 96 ? 162.32949 -5.49852 26.06209 1.000 37.42538 263 LYS A C 1
ATOM 716 O O . LYS A 1 96 ? 163.29658 -4.72878 26.04751 1.000 38.34782 263 LYS A O 1
ATOM 722 N N . GLN A 1 97 ? 162.46558 -6.81452 25.92396 1.000 29.60281 264 GLN A N 1
ATOM 723 C CA . GLN A 1 97 ? 163.75876 -7.45497 25.71939 1.000 28.17507 264 GLN A CA 1
ATOM 724 C C . GLN A 1 97 ? 163.73221 -8.33632 24.48049 1.000 27.97893 264 GLN A C 1
ATOM 725 O O . GLN A 1 97 ? 164.23673 -9.46420 24.48744 1.000 27.53766 264 GLN A O 1
ATOM 731 N N . SER A 1 98 ? 163.13838 -7.83435 23.39319 1.000 27.21252 265 SER A N 1
ATOM 732 C CA . SER A 1 98 ? 163.12048 -8.59438 22.14721 1.000 25.16090 265 SER A CA 1
ATOM 733 C C . SER A 1 98 ? 164.52891 -8.88195 21.64548 1.000 26.27685 265 SER A C 1
ATOM 734 O O . SER A 1 98 ? 164.77334 -9.94415 21.06202 1.000 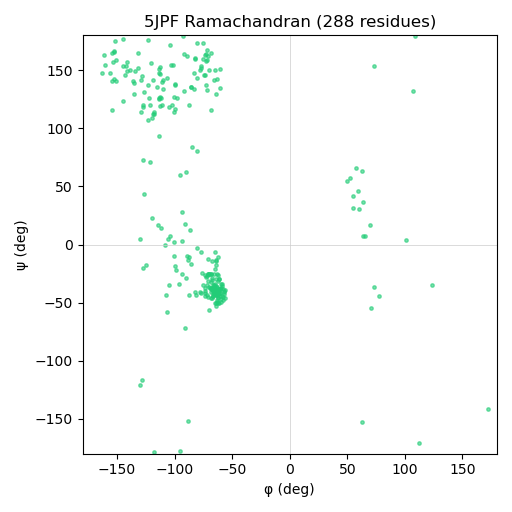26.92162 265 SER A O 1
ATOM 737 N N . LEU A 1 99 ? 165.46827 -7.96139 21.87485 1.000 26.37406 266 LEU A N 1
ATOM 738 C CA . LEU A 1 99 ? 166.83512 -8.16253 21.40282 1.000 30.56378 266 LEU A CA 1
ATOM 739 C C . LEU A 1 99 ? 167.49306 -9.34697 22.10059 1.000 29.77700 266 LEU A C 1
ATOM 740 O O . LEU A 1 99 ? 168.04709 -10.23336 21.44135 1.000 28.15395 266 LEU A O 1
ATOM 745 N N . GLU A 1 100 ? 167.43636 -9.38614 23.43579 1.000 26.04766 267 GLU A N 1
ATOM 746 C CA . GLU A 1 100 ? 167.99681 -10.52612 24.15718 1.000 29.84373 267 GLU A CA 1
ATOM 747 C C . GLU A 1 100 ? 167.31187 -11.82580 23.75223 1.000 27.76270 267 GLU A C 1
ATOM 748 O O . GLU A 1 100 ? 167.96530 -12.86913 23.63120 1.000 27.11640 267 GLU A O 1
ATOM 754 N N . THR A 1 101 ? 165.99720 -11.77703 23.52277 1.000 25.60040 268 THR A N 1
ATOM 755 C CA . THR A 1 101 ? 165.24986 -12.98541 23.18770 1.000 22.09101 268 THR A CA 1
ATOM 756 C C . THR A 1 101 ? 165.70627 -13.57115 21.85668 1.000 21.92987 268 THR A C 1
ATOM 757 O O . THR A 1 101 ? 166.04170 -14.75777 21.77177 1.000 22.37133 268 THR A O 1
ATOM 761 N N . ILE A 1 102 ? 165.72507 -12.75358 20.80010 1.000 23.62013 269 ILE A N 1
ATOM 762 C CA . ILE A 1 102 ? 166.09913 -13.27809 19.48939 1.000 22.47460 269 ILE A CA 1
ATOM 763 C C . ILE A 1 102 ? 167.58733 -13.60453 19.44097 1.000 22.21316 269 ILE A C 1
ATOM 764 O O . ILE A 1 102 ? 167.99878 -14.54844 18.75481 1.000 24.71995 269 ILE A O 1
ATOM 769 N N . LEU A 1 103 ? 168.41579 -12.86063 20.17923 1.000 24.34800 270 LEU A N 1
ATOM 770 C CA . LEU A 1 103 ? 169.85256 -13.12065 20.15083 1.000 24.20024 270 LEU A CA 1
ATOM 771 C C . LEU A 1 103 ? 170.19127 -14.45838 20.79535 1.000 21.06615 270 LEU A C 1
ATOM 772 O O . LEU A 1 103 ? 171.03699 -15.19939 20.28343 1.000 27.22443 270 LEU A O 1
ATOM 777 N N . LEU A 1 104 ? 169.54609 -14.79183 21.91476 1.000 26.36110 271 LEU A N 1
ATOM 778 C CA . LEU A 1 104 ? 169.81805 -16.07970 22.54572 1.000 25.63551 271 LEU A CA 1
ATOM 779 C C . LEU A 1 104 ? 169.36862 -17.23304 21.65551 1.000 24.16546 271 LEU A C 1
ATOM 780 O O . LEU A 1 104 ? 170.07177 -18.24305 21.53097 1.000 24.56546 271 LEU A O 1
ATOM 785 N N . LEU A 1 105 ? 168.20238 -17.09802 21.01998 1.000 24.10270 272 LEU A N 1
ATOM 786 C CA . LEU A 1 105 ? 167.70806 -18.16541 20.15563 1.000 23.36737 272 LEU A CA 1
ATOM 787 C C . LEU A 1 105 ? 168.61004 -18.35894 18.94261 1.000 24.53955 272 LEU A C 1
ATOM 788 O O . LEU A 1 105 ? 168.86999 -19.49473 18.52779 1.000 25.22136 272 LEU A O 1
ATOM 793 N N . LEU A 1 106 ? 169.10976 -17.26378 18.36683 1.000 23.94428 273 LEU A N 1
ATOM 794 C CA . LEU A 1 106 ? 169.98966 -17.38729 17.20944 1.000 26.44634 273 LEU A CA 1
ATOM 795 C C . LEU A 1 106 ? 171.32579 -18.01655 17.59064 1.000 29.05273 273 LEU A C 1
ATOM 796 O O . LEU A 1 106 ? 171.87547 -18.82186 16.82941 1.000 27.84315 273 LEU A O 1
ATOM 801 N N . CYS A 1 107 ? 171.86281 -17.66794 18.76495 1.000 26.65074 274 CYS A N 1
ATOM 802 C CA . CYS A 1 107 ? 173.12041 -18.26755 19.20697 1.000 26.10252 274 CYS A CA 1
ATOM 803 C C . CYS A 1 107 ? 172.98438 -19.77302 19.38473 1.000 24.93547 274 CYS A C 1
ATOM 804 O O . CYS A 1 107 ? 173.87442 -20.53469 18.99074 1.000 30.22544 274 CYS A O 1
ATOM 807 N N . TYR A 1 108 ? 171.87726 -20.22225 19.97670 1.000 27.04638 275 TYR A N 1
ATOM 808 C CA . TYR A 1 108 ? 171.64580 -21.65744 20.10406 1.000 30.27174 275 TYR A CA 1
ATOM 809 C C . TYR A 1 108 ? 171.51329 -22.31782 18.73784 1.000 27.70970 275 TYR A C 1
ATOM 810 O O . TYR A 1 108 ? 171.97692 -23.44738 18.53807 1.000 27.80503 275 TYR A O 1
ATOM 819 N N . LYS A 1 109 ? 170.88164 -21.62949 17.78347 1.000 28.62422 276 LYS A N 1
ATOM 820 C CA . LYS A 1 109 ? 170.80993 -22.15702 16.42466 1.000 26.97503 276 LYS A CA 1
ATOM 821 C C . LYS A 1 109 ? 172.20220 -22.33058 15.83577 1.000 25.29646 276 LYS A C 1
ATOM 822 O O . LYS A 1 109 ? 172.50369 -23.36098 15.22208 1.000 27.33537 276 LYS A O 1
ATOM 828 N N . ILE A 1 110 ? 173.06783 -21.33480 16.02698 1.000 26.91556 277 ILE A N 1
ATOM 829 C CA . ILE A 1 110 ? 174.43052 -21.41263 15.50989 1.000 27.53408 277 ILE A CA 1
ATOM 830 C C . ILE A 1 110 ? 175.18273 -22.57526 16.14732 1.000 32.15357 277 ILE A C 1
ATOM 831 O O . ILE A 1 110 ? 175.91814 -23.30335 15.46946 1.000 34.93471 277 ILE A O 1
ATOM 836 N N . LYS A 1 111 ? 174.99075 -22.78994 17.45140 1.000 32.94064 278 LYS A N 1
ATOM 837 C CA . LYS A 1 111 ? 175.76449 -23.81823 18.13918 1.000 32.88439 278 LYS A CA 1
ATOM 838 C C . LYS A 1 111 ? 175.23287 -25.22262 17.87006 1.000 30.97841 278 LYS A C 1
ATOM 839 O O . LYS A 1 111 ? 176.02007 -26.15748 17.68465 1.000 34.99384 278 LYS A O 1
ATOM 845 N N . TYR A 1 112 ? 173.91189 -25.40147 17.84801 1.000 29.61179 279 TYR A N 1
ATOM 846 C CA . TYR A 1 112 ? 173.29545 -26.71516 17.67020 1.000 27.53069 279 TYR A CA 1
ATOM 847 C C . TYR A 1 112 ? 172.39948 -26.69634 16.43703 1.000 29.70112 279 TYR A C 1
ATOM 848 O O . TYR A 1 112 ? 171.16763 -26.75297 16.55169 1.000 34.55613 279 TYR A O 1
ATOM 857 N N . PRO A 1 113 ? 172.98885 -26.64170 15.23841 1.000 31.07351 280 PRO A N 1
ATOM 858 C CA . PRO A 1 113 ? 172.16768 -26.46931 14.02703 1.000 30.28609 280 PRO A CA 1
ATOM 859 C C . PRO A 1 113 ? 171.18098 -27.59792 13.78638 1.000 32.32729 280 PRO A C 1
ATOM 860 O O . PRO A 1 113 ? 170.11641 -27.35978 13.20110 1.000 32.36537 280 PRO A O 1
ATOM 864 N N . GLU A 1 114 ? 171.49462 -28.81795 14.22000 1.000 34.60078 281 GLU A N 1
ATOM 865 C CA . GLU A 1 114 ? 170.66260 -29.98307 13.94851 1.000 33.32556 281 GLU A CA 1
ATOM 866 C C . GLU A 1 114 ? 169.84357 -30.42215 15.15680 1.000 31.25052 281 GLU A C 1
ATOM 867 O O . GLU A 1 114 ? 169.19515 -31.47225 15.10506 1.000 28.68621 281 GLU A O 1
ATOM 873 N N . ASN A 1 115 ? 169.85517 -29.64373 16.23944 1.000 28.83514 282 ASN A N 1
ATOM 874 C CA . ASN A 1 115 ? 169.09107 -29.96847 17.43514 1.000 32.91021 282 ASN A CA 1
ATOM 875 C C . ASN A 1 115 ? 168.25396 -28.80278 17.94014 1.000 30.64588 282 ASN A C 1
ATOM 876 O O . ASN A 1 115 ? 167.61568 -28.92748 18.99125 1.000 27.93704 282 ASN A O 1
ATOM 881 N N . PHE A 1 116 ? 168.23257 -27.68412 17.22210 1.000 29.18130 283 PHE A N 1
ATOM 882 C CA . PHE A 1 116 ? 167.55690 -26.47029 17.66076 1.000 26.68276 283 PHE A CA 1
ATOM 883 C C . PHE A 1 116 ? 166.98194 -25.80402 16.42265 1.000 25.33707 283 PHE A C 1
ATOM 884 O O . PHE A 1 116 ? 167.72175 -25.53090 15.47331 1.000 25.49411 283 PHE A O 1
ATOM 892 N N . PHE A 1 117 ? 165.67259 -25.55561 16.41546 1.000 25.03212 284 PHE A N 1
ATOM 893 C CA . PHE A 1 117 ? 165.01186 -25.10217 15.19825 1.000 24.18087 284 PHE A CA 1
ATOM 894 C C . PHE A 1 117 ? 164.04390 -23.96532 15.49114 1.000 28.67977 284 PHE A C 1
ATOM 895 O O . PHE A 1 117 ? 163.33421 -23.98047 16.50163 1.000 24.75597 284 PHE A O 1
ATOM 903 N N . LEU A 1 118 ? 164.02068 -22.98525 14.58731 1.000 27.43605 285 LEU A N 1
ATOM 904 C CA . LEU A 1 118 ? 163.22090 -21.77517 14.73297 1.000 23.55210 285 LEU A CA 1
ATOM 905 C C . LEU A 1 118 ? 162.38582 -21.58377 13.47746 1.000 24.99069 285 LEU A C 1
ATOM 906 O O . LEU A 1 118 ? 162.93746 -21.45552 12.37992 1.000 26.77316 285 LEU A O 1
ATOM 911 N N . LEU A 1 119 ? 161.06752 -21.56187 13.63576 1.000 23.71078 286 LEU A N 1
ATOM 912 C CA . LEU A 1 119 ? 160.17684 -21.24400 12.53269 1.000 22.46613 286 LEU A CA 1
ATOM 913 C C . LEU A 1 119 ? 159.88239 -19.74822 12.51359 1.000 23.46619 286 LEU A C 1
ATOM 914 O O . LEU A 1 119 ? 160.10769 -19.03020 13.49131 1.000 20.54849 286 LEU A O 1
ATOM 919 N N . ARG A 1 120 ? 159.36641 -19.28637 11.37887 1.000 20.06649 287 ARG A N 1
ATOM 920 C CA . ARG A 1 120 ? 158.99398 -17.89011 11.20646 1.000 21.48054 287 ARG A CA 1
ATOM 921 C C . ARG A 1 120 ? 157.58021 -17.64459 11.72586 1.000 20.63599 287 ARG A C 1
ATOM 922 O O . ARG A 1 120 ? 156.66318 -18.43203 11.47033 1.000 21.43647 287 ARG A O 1
ATOM 930 N N . GLY A 1 121 ? 157.41442 -16.55146 12.47042 1.000 18.33061 288 GLY A N 1
ATOM 931 C CA . GLY A 1 121 ? 156.10563 -16.06545 12.84306 1.000 19.86749 288 GLY A CA 1
ATOM 932 C C . GLY A 1 121 ? 155.72907 -14.84494 12.01380 1.000 24.39418 288 GLY A C 1
ATOM 933 O O . GLY A 1 121 ? 156.53372 -14.29113 11.26899 1.000 24.63108 288 GLY A O 1
ATOM 934 N N . ASN A 1 122 ? 154.46893 -14.42822 12.15031 1.000 25.76216 289 ASN A N 1
ATOM 935 C CA . ASN A 1 122 ? 154.02438 -13.26489 11.39110 1.000 21.72188 289 ASN A CA 1
ATOM 936 C C . ASN A 1 122 ? 154.64191 -11.96995 11.89659 1.000 22.92400 289 ASN A C 1
ATOM 937 O O . ASN A 1 122 ? 154.54467 -10.94833 11.20923 1.000 27.70167 289 ASN A O 1
ATOM 942 N N . HIS A 1 123 ? 155.27930 -11.98528 13.06458 1.000 27.95338 290 HIS A N 1
ATOM 943 C CA . HIS A 1 123 ? 155.96711 -10.80668 13.57302 1.000 23.33477 290 HIS A CA 1
ATOM 944 C C . HIS A 1 123 ? 157.41569 -10.71862 13.11338 1.000 25.83796 290 HIS A C 1
ATOM 945 O O . HIS A 1 123 ? 158.04576 -9.67532 13.31191 1.000 26.21645 290 HIS A O 1
ATOM 952 N N . GLU A 1 124 ? 157.95270 -11.77347 12.49789 1.000 25.50377 291 GLU A N 1
ATOM 953 C CA . GLU A 1 124 ? 159.32033 -11.75553 11.97776 1.000 23.75351 291 GLU A CA 1
ATOM 954 C C . GLU A 1 124 ? 159.34239 -11.25920 10.53077 1.000 27.25698 291 GLU A C 1
ATOM 955 O O . GLU A 1 124 ? 159.72761 -11.96729 9.59813 1.000 22.81464 291 GLU A O 1
ATOM 961 N N . CYS A 1 125 ? 158.91436 -10.01030 10.35522 1.000 23.95406 292 CYS A N 1
ATOM 962 C CA . CYS A 1 125 ? 159.00997 -9.36184 9.05531 1.000 29.98029 292 CYS A CA 1
ATOM 963 C C . CYS A 1 125 ? 159.12398 -7.85785 9.25482 1.000 27.18275 292 CYS A C 1
ATOM 964 O O . CYS A 1 125 ? 158.85920 -7.33073 10.33907 1.000 32.43485 292 CYS A O 1
ATOM 967 N N . ALA A 1 126 ? 159.51575 -7.17160 8.17984 1.000 32.75230 293 ALA A N 1
ATOM 968 C CA . ALA A 1 126 ? 159.89039 -5.76432 8.28358 1.000 30.71123 293 ALA A CA 1
ATOM 969 C C . ALA A 1 126 ? 158.71695 -4.89769 8.72533 1.000 28.39736 293 ALA A C 1
ATOM 970 O O . ALA A 1 126 ? 158.85385 -4.06737 9.63024 1.000 27.83604 293 ALA A O 1
ATOM 972 N N . ASN A 1 127 ? 157.55044 -5.07792 8.10144 1.000 26.97397 294 ASN A N 1
ATOM 973 C CA . ASN A 1 127 ? 156.43912 -4.16227 8.34828 1.000 29.93206 294 ASN A CA 1
ATOM 974 C C . ASN A 1 127 ? 155.82967 -4.35194 9.73184 1.000 29.15387 294 ASN A C 1
ATOM 975 O O . ASN A 1 127 ? 155.39126 -3.37436 10.34909 1.000 33.95479 294 ASN A O 1
ATOM 980 N N . VAL A 1 128 ? 155.78138 -5.58736 10.23467 1.000 30.29649 295 VAL A N 1
ATOM 981 C CA . VAL A 1 128 ? 155.15591 -5.81001 11.53456 1.000 30.15120 295 VAL A CA 1
ATOM 982 C C . VAL A 1 128 ? 156.06145 -5.32662 12.66131 1.000 28.32720 295 VAL A C 1
ATOM 983 O O . VAL A 1 128 ? 155.57742 -4.81719 13.68059 1.000 30.43222 295 VAL A O 1
ATOM 987 N N . THR A 1 129 ? 157.38124 -5.45653 12.50089 1.000 28.27929 296 THR A N 1
ATOM 988 C CA . THR A 1 129 ? 158.28804 -4.94472 13.52408 1.000 31.38803 296 THR A CA 1
ATOM 989 C C . THR A 1 129 ? 158.27864 -3.42127 13.57714 1.000 34.95528 296 THR A C 1
ATOM 990 O O . THR A 1 129 ? 158.58646 -2.84013 14.62536 1.000 40.01659 296 THR A O 1
ATOM 994 N N . ARG A 1 130 ? 157.92626 -2.75826 12.47079 1.000 34.82172 297 ARG A N 1
ATOM 995 C CA . ARG A 1 130 ? 157.85192 -1.29988 12.48168 1.000 38.50115 297 ARG A CA 1
ATOM 996 C C . ARG A 1 130 ? 156.66834 -0.79748 13.29714 1.000 34.23736 297 ARG A C 1
ATOM 997 O O . ARG A 1 130 ? 156.70567 0.32575 13.80886 1.000 38.92247 297 ARG A O 1
ATOM 1005 N N . VAL A 1 131 ? 155.62271 -1.60733 13.43794 1.000 33.50747 298 VAL A N 1
ATOM 1006 C CA . VAL A 1 131 ? 154.39419 -1.17893 14.09656 1.000 35.18197 298 VAL A CA 1
ATOM 1007 C C . VAL A 1 131 ? 154.39209 -1.60725 15.55933 1.000 33.37700 298 VAL A C 1
ATOM 1008 O O . VAL A 1 131 ? 153.86389 -0.89620 16.42152 1.000 38.72590 298 VAL A O 1
ATOM 1012 N N . TYR A 1 132 ? 154.98334 -2.76540 15.85875 1.000 31.86478 299 TYR A N 1
ATOM 1013 C CA . TYR A 1 132 ? 154.76845 -3.40088 17.15290 1.000 34.85980 299 TYR A CA 1
ATOM 1014 C C . TYR A 1 132 ? 155.99383 -3.42338 18.05958 1.000 31.05297 299 TYR A C 1
ATOM 1015 O O . TYR A 1 132 ? 155.98720 -4.15201 19.05770 1.000 34.65154 299 TYR A O 1
ATOM 1024 N N . GLY A 1 133 ? 157.03710 -2.65067 17.76049 1.000 32.01762 300 GLY A N 1
ATOM 1025 C CA . GLY A 1 133 ? 158.04717 -2.41245 18.77575 1.000 28.60070 300 GLY A CA 1
ATOM 1026 C C . GLY A 1 133 ? 159.49313 -2.75432 18.47385 1.000 31.50607 300 GLY A C 1
ATOM 1027 O O . GLY A 1 133 ? 160.39506 -2.05459 18.94420 1.000 34.56948 300 GLY A O 1
ATOM 1028 N N . PHE A 1 134 ? 159.74300 -3.81836 17.70951 1.000 27.38153 301 PHE A N 1
ATOM 1029 C CA . PHE A 1 134 ? 161.11675 -4.28454 17.54919 1.000 30.01805 301 PHE A CA 1
ATOM 1030 C C . PHE A 1 134 ? 161.94474 -3.34500 16.67858 1.000 33.26126 301 PHE A C 1
ATOM 1031 O O . PHE A 1 134 ? 163.17154 -3.29142 16.82501 1.000 33.48128 301 PHE A O 1
ATOM 1039 N N . TYR A 1 135 ? 161.30788 -2.61109 15.76347 1.000 36.66959 302 TYR A N 1
ATOM 1040 C CA . TYR A 1 135 ? 162.02004 -1.56050 15.04102 1.000 33.29585 302 TYR A CA 1
ATOM 1041 C C . TYR A 1 135 ? 162.49194 -0.47366 15.99950 1.000 35.33605 302 TYR A C 1
ATOM 1042 O O . TYR A 1 135 ? 163.66524 -0.08168 15.98781 1.000 34.18524 302 TYR A O 1
ATOM 1051 N N . ASP A 1 136 ? 161.58571 0.01545 16.85054 1.000 32.63945 303 ASP A N 1
ATOM 1052 C CA . ASP A 1 136 ? 161.94469 1.06735 17.79568 1.000 37.57017 303 ASP A CA 1
ATOM 1053 C C . ASP A 1 136 ? 162.95388 0.57246 18.82434 1.000 37.97336 303 ASP A C 1
ATOM 1054 O O . ASP A 1 136 ? 163.82765 1.33235 19.25880 1.000 37.28172 303 ASP A O 1
ATOM 1059 N N . GLU A 1 137 ? 162.85426 -0.69812 19.22664 1.000 32.41173 304 GLU A N 1
ATOM 1060 C CA . GLU A 1 137 ? 163.82182 -1.23709 20.17718 1.000 33.28113 304 GLU A CA 1
ATOM 1061 C C . GLU A 1 137 ? 165.21810 -1.28780 19.56688 1.000 34.87329 304 GLU A C 1
ATOM 1062 O O . GLU A 1 137 ? 166.21117 -1.00068 20.24540 1.000 32.37493 304 GLU A O 1
ATOM 1068 N N . CYS A 1 138 ? 165.31444 -1.64287 18.28311 1.000 33.77404 305 CYS A N 1
ATOM 1069 C CA . CYS A 1 138 ? 166.61219 -1.64027 17.61522 1.000 34.10228 305 CYS A CA 1
ATOM 1070 C C . CYS A 1 138 ? 167.13126 -0.22265 17.42252 1.000 36.93630 305 CYS A C 1
ATOM 1071 O O . CYS A 1 138 ? 168.33728 0.02148 17.52944 1.000 34.95359 305 CYS A O 1
ATOM 1074 N N . LYS A 1 139 ? 166.23852 0.72256 17.12423 1.000 37.20417 306 LYS A N 1
ATOM 1075 C CA . LYS A 1 139 ? 166.66751 2.10156 16.91500 1.000 38.75022 306 LYS A CA 1
ATOM 1076 C C . LYS A 1 139 ? 167.17519 2.72145 18.21107 1.000 43.67921 306 LYS A C 1
ATOM 1077 O O . LYS A 1 139 ? 168.15245 3.48080 18.20534 1.000 39.45772 306 LYS A O 1
ATOM 1083 N N . ARG A 1 140 ? 166.53264 2.39473 19.33315 1.000 40.12584 307 ARG A N 1
ATOM 1084 C CA . ARG A 1 140 ? 166.89918 2.98532 20.61471 1.000 42.63195 307 ARG A CA 1
ATOM 1085 C C . ARG A 1 140 ? 168.10500 2.28953 21.23797 1.000 43.63027 307 ARG A C 1
ATOM 1086 O O . ARG A 1 140 ? 169.01294 2.95404 21.75193 1.000 39.92399 307 ARG A O 1
ATOM 1094 N N . ARG A 1 141 ? 168.13673 0.95891 21.19831 1.000 38.73593 308 ARG A N 1
ATOM 1095 C CA . ARG A 1 141 ? 169.18389 0.20619 21.87533 1.000 39.42706 308 ARG A CA 1
ATOM 1096 C C . ARG A 1 141 ? 170.36594 -0.12261 20.97582 1.000 38.24945 308 ARG A C 1
ATOM 1097 O O . ARG A 1 141 ? 171.47435 -0.32454 21.48468 1.000 46.07196 308 ARG A O 1
ATOM 1105 N N . CYS A 1 142 ? 170.16022 -0.18903 19.66215 1.000 41.10186 309 CYS A N 1
ATOM 1106 C CA . CYS A 1 142 ? 171.25861 -0.40026 18.72653 1.000 37.19885 309 CYS A CA 1
ATOM 1107 C C . CYS A 1 142 ? 171.21128 0.66001 17.63261 1.000 40.03056 309 CYS A C 1
ATOM 1108 O O . CYS A 1 142 ? 171.35019 1.85354 17.91878 1.000 38.32202 309 CYS A O 1
ATOM 1111 N N . ASN A 1 143 ? 171.00129 0.24474 16.38384 1.000 39.08370 310 ASN A N 1
ATOM 1112 C CA . ASN A 1 143 ? 170.82760 1.18628 15.28547 1.000 37.81204 310 ASN A CA 1
ATOM 1113 C C . ASN A 1 143 ? 169.94826 0.54859 14.21386 1.000 40.10423 310 ASN A C 1
ATOM 1114 O O . ASN A 1 143 ? 169.56803 -0.62251 14.30687 1.000 38.94888 310 ASN A O 1
ATOM 1119 N N . ILE A 1 144 ? 169.62706 1.33836 13.18407 1.000 39.70643 311 ILE A N 1
ATOM 1120 C CA . ILE A 1 144 ? 168.78209 0.84440 12.10061 1.000 36.33163 311 ILE A CA 1
ATOM 1121 C C . ILE A 1 144 ? 169.50890 -0.22255 11.29124 1.000 34.40809 311 ILE A C 1
ATOM 1122 O O . ILE A 1 144 ? 168.87882 -1.15125 10.77047 1.000 36.72504 311 ILE A O 1
ATOM 1127 N N . LYS A 1 145 ? 170.83555 -0.11840 11.17197 1.000 30.12915 312 LYS A N 1
ATOM 1128 C CA . LYS A 1 145 ? 171.59085 -1.13895 10.45146 1.000 33.76761 312 LYS A CA 1
ATOM 1129 C C . LYS A 1 145 ? 171.44142 -2.50270 11.11488 1.000 41.99048 312 LYS A C 1
ATOM 1130 O O . LYS A 1 145 ? 171.34166 -3.52835 10.43010 1.000 38.36635 312 LYS A O 1
ATOM 1136 N N . THR A 1 146 ? 171.41957 -2.53263 12.45010 1.000 37.94063 313 THR A N 1
ATOM 1137 C CA . THR A 1 146 ? 171.20859 -3.78904 13.16255 1.000 39.14502 313 THR A CA 1
ATOM 1138 C C . THR A 1 146 ? 169.80593 -4.33337 12.91688 1.000 37.01847 313 THR A C 1
ATOM 1139 O O . THR A 1 146 ? 169.62719 -5.54330 12.73583 1.000 37.18785 313 THR A O 1
ATOM 1143 N N . TRP A 1 147 ? 168.79976 -3.45517 12.89875 1.000 34.71411 314 TRP A N 1
ATOM 1144 C CA . TRP A 1 147 ? 167.44094 -3.89869 12.60589 1.000 33.61286 314 TRP A CA 1
ATOM 1145 C C . TRP A 1 147 ? 167.34589 -4.51665 11.21633 1.000 33.89134 314 TRP A C 1
ATOM 1146 O O . TRP A 1 147 ? 166.67949 -5.54151 11.03171 1.000 34.78466 314 TRP A O 1
ATOM 1157 N N . LYS A 1 148 ? 168.00803 -3.90888 10.22543 1.000 36.87035 315 LYS A N 1
ATOM 1158 C CA . LYS A 1 148 ? 168.01314 -4.47687 8.88008 1.000 33.11783 315 LYS A CA 1
ATOM 1159 C C . LYS A 1 148 ? 168.70147 -5.83288 8.84677 1.000 31.32208 315 LYS A C 1
ATOM 1160 O O . LYS A 1 148 ? 168.29530 -6.71694 8.08463 1.000 34.66167 315 LYS A O 1
ATOM 1166 N N . LEU A 1 149 ? 169.74894 -6.01370 9.65278 1.000 36.83570 316 LEU A N 1
ATOM 1167 C CA . LEU A 1 149 ? 170.41548 -7.30901 9.70805 1.000 35.36682 316 LEU A CA 1
ATOM 1168 C C . LEU A 1 149 ? 169.51540 -8.37374 10.32039 1.000 32.46393 316 LEU A C 1
ATOM 1169 O O . LEU A 1 149 ? 169.64765 -9.55740 9.98993 1.000 35.65172 316 LEU A O 1
ATOM 1174 N N . PHE A 1 150 ? 168.59778 -7.97770 11.20695 1.000 32.54722 317 PHE A N 1
ATOM 1175 C CA . PHE A 1 150 ? 167.64206 -8.93620 11.75253 1.000 33.95910 317 PHE A CA 1
ATOM 1176 C C . PHE A 1 150 ? 166.58403 -9.30233 10.72194 1.000 29.21487 317 PHE A C 1
ATOM 1177 O O . PHE A 1 150 ? 166.20956 -10.47414 10.59855 1.000 30.87901 317 PHE A O 1
ATOM 1185 N N . ILE A 1 151 ? 166.08548 -8.31140 9.97931 1.000 32.00671 318 ILE A N 1
ATOM 1186 C CA . ILE A 1 151 ? 165.09082 -8.58231 8.94511 1.000 28.32117 318 ILE A CA 1
ATOM 1187 C C . ILE A 1 151 ? 165.67556 -9.49051 7.87153 1.000 28.53104 318 ILE A C 1
ATOM 1188 O O . ILE A 1 151 ? 165.01037 -10.41773 7.39208 1.000 27.83014 318 ILE A O 1
ATOM 1193 N N . ASP A 1 152 ? 166.93078 -9.24420 7.48230 1.000 29.81131 319 ASP A N 1
ATOM 1194 C CA . ASP A 1 152 ? 167.60406 -10.13715 6.54444 1.000 33.27252 319 ASP A CA 1
ATOM 1195 C C . ASP A 1 152 ? 167.64533 -11.56048 7.08114 1.000 32.18956 319 ASP A C 1
ATOM 1196 O O . ASP A 1 152 ? 167.49351 -12.52528 6.32163 1.000 32.98071 319 ASP A O 1
ATOM 1201 N N . THR A 1 153 ? 167.85283 -11.70934 8.39164 1.000 26.69470 320 THR A N 1
ATOM 1202 C CA . THR A 1 153 ? 167.85425 -13.03621 8.99565 1.000 27.71346 320 THR A CA 1
ATOM 1203 C C . THR A 1 153 ? 166.44821 -13.62031 9.04422 1.000 26.26651 320 THR A C 1
ATOM 1204 O O . THR A 1 153 ? 166.25330 -14.80155 8.73377 1.000 21.95610 320 THR A O 1
ATOM 1208 N N . PHE A 1 154 ? 165.45837 -12.80514 9.42945 1.000 26.27846 321 PHE A N 1
ATOM 1209 C CA . PHE A 1 154 ? 164.07386 -13.27057 9.47675 1.000 25.32946 321 PHE A CA 1
ATOM 1210 C C . PHE A 1 154 ? 163.61980 -13.80029 8.12303 1.000 27.88331 321 PHE A C 1
ATOM 1211 O O . PHE A 1 154 ? 162.92446 -14.82153 8.04747 1.000 23.46849 321 PHE A O 1
ATOM 1219 N N . ASN A 1 155 ? 164.01014 -13.12245 7.04003 1.000 25.71220 322 ASN A N 1
ATOM 1220 C CA . ASN A 1 155 ? 163.56898 -13.50646 5.70565 1.000 25.72732 322 ASN A CA 1
ATOM 1221 C C . ASN A 1 155 ? 164.08948 -14.87322 5.28020 1.000 23.77731 322 ASN A C 1
ATOM 1222 O O . ASN A 1 155 ? 163.67612 -15.36908 4.22819 1.000 23.63521 322 ASN A O 1
ATOM 1227 N N . THR A 1 156 ? 164.96811 -15.49372 6.06731 1.000 24.47240 323 THR A N 1
ATOM 1228 C CA . THR A 1 156 ? 165.48073 -16.82522 5.77612 1.000 24.37557 323 THR A CA 1
ATOM 1229 C C . THR A 1 156 ? 164.92978 -17.89513 6.70951 1.000 22.99145 323 THR A C 1
ATOM 1230 O O . THR A 1 156 ? 165.29182 -19.06917 6.56402 1.000 19.95593 323 THR A O 1
ATOM 1234 N N . LEU A 1 157 ? 164.07441 -17.52748 7.66002 1.000 24.17850 324 LEU A N 1
ATOM 1235 C CA . LEU A 1 157 ? 163.54098 -18.50553 8.59852 1.000 24.56588 324 LEU A CA 1
ATOM 1236 C C . LEU A 1 157 ? 162.66670 -19.51636 7.85871 1.000 24.93184 324 LEU A C 1
ATOM 1237 O O . LEU A 1 157 ? 161.93901 -19.14510 6.93134 1.000 23.68741 324 LEU A O 1
ATOM 1242 N N . PRO A 1 158 ? 162.72517 -20.79390 8.22594 1.000 24.41725 325 PRO A N 1
ATOM 1243 C CA . PRO A 1 158 ? 161.83399 -21.78294 7.60933 1.000 22.92934 325 PRO A CA 1
ATOM 1244 C C . PRO A 1 158 ? 160.39007 -21.55055 8.03019 1.000 25.54538 325 PRO A C 1
ATOM 1245 O O . PRO A 1 158 ? 160.09386 -20.83676 8.99158 1.000 24.57353 325 PRO A O 1
ATOM 1249 N N . ILE A 1 159 ? 159.47896 -22.18301 7.29077 1.000 23.71752 326 ILE A N 1
ATOM 1250 C CA . ILE A 1 159 ? 158.06490 -21.86222 7.38199 1.000 22.39009 326 ILE A CA 1
ATOM 1251 C C . ILE A 1 159 ? 157.26159 -22.91268 8.14481 1.000 24.62807 326 ILE A C 1
ATOM 1252 O O . ILE A 1 159 ? 156.30625 -22.55309 8.84305 1.000 21.76250 326 ILE A O 1
ATOM 1257 N N . ALA A 1 160 ? 157.61075 -24.19233 8.04076 1.000 21.70912 327 ALA A N 1
ATOM 1258 C CA . ALA A 1 160 ? 156.87549 -25.22295 8.75831 1.000 23.58249 327 ALA A CA 1
ATOM 1259 C C . ALA A 1 160 ? 157.79631 -26.40082 9.03527 1.000 23.87934 327 ALA A C 1
ATOM 1260 O O . ALA A 1 160 ? 158.88668 -26.51443 8.47103 1.000 24.83602 327 ALA A O 1
ATOM 1262 N N . ALA A 1 161 ? 157.33926 -27.28355 9.91958 1.000 22.39821 328 ALA A N 1
ATOM 1263 C CA . ALA A 1 161 ? 158.07245 -28.49348 10.25373 1.000 24.79375 328 ALA A CA 1
ATOM 1264 C C . ALA A 1 161 ? 157.09771 -29.65372 10.37051 1.000 23.68385 328 ALA A C 1
ATOM 1265 O O . ALA A 1 161 ? 155.92907 -29.47177 10.72182 1.000 25.80390 328 ALA A O 1
ATOM 1267 N N . ILE A 1 162 ? 157.58934 -30.84940 10.06190 1.000 25.27159 329 ILE A N 1
ATOM 1268 C CA . ILE A 1 162 ? 156.82784 -32.08333 10.20952 1.000 24.57880 329 ILE A CA 1
ATOM 1269 C C . ILE A 1 162 ? 157.60691 -32.98677 11.15151 1.000 29.47585 329 ILE A C 1
ATOM 1270 O O . ILE A 1 162 ? 158.76166 -33.33463 10.87152 1.000 29.04427 329 ILE A O 1
ATOM 1275 N N . VAL A 1 163 ? 156.98501 -33.35674 12.26690 1.000 29.65062 330 VAL A N 1
ATOM 1276 C CA . VAL A 1 163 ? 157.62675 -34.16898 13.29364 1.000 28.78300 330 VAL A CA 1
ATOM 1277 C C . VAL A 1 163 ? 157.18287 -35.61321 13.11040 1.000 31.23641 330 VAL A C 1
ATOM 1278 O O . VAL A 1 163 ? 155.99116 -35.92371 13.23080 1.000 31.88826 330 VAL A O 1
ATOM 1282 N N . ALA A 1 164 ? 158.14434 -36.49199 12.80871 1.000 34.04504 331 ALA A N 1
ATOM 1283 C CA . ALA A 1 164 ? 157.90361 -37.92853 12.64396 1.000 32.75431 331 ALA A CA 1
ATOM 1284 C C . ALA A 1 164 ? 156.82224 -38.21832 11.60821 1.000 33.15150 331 ALA A C 1
ATOM 1285 O O . ALA A 1 164 ? 156.09079 -39.20427 11.72251 1.000 35.75108 331 ALA A O 1
ATOM 1287 N N . GLY A 1 165 ? 156.70619 -37.35993 10.59762 1.000 30.38225 332 GLY A N 1
ATOM 1288 C CA . GLY A 1 165 ? 155.75219 -37.56547 9.52441 1.000 29.34974 332 GLY A CA 1
ATOM 1289 C C . GLY A 1 165 ? 154.29723 -37.49589 9.94448 1.000 35.29374 332 GLY A C 1
ATOM 1290 O O . GLY A 1 165 ? 153.40610 -37.77540 9.13676 1.000 32.92903 332 GLY A O 1
ATOM 1291 N N . LYS A 1 166 ? 154.03578 -37.11522 11.19795 1.000 34.55418 333 LYS A N 1
ATOM 1292 C CA . LYS A 1 166 ? 152.68228 -37.15118 11.73989 1.000 31.96977 333 LYS A CA 1
ATOM 1293 C C . LYS A 1 166 ? 152.20303 -35.85105 12.36943 1.000 27.30355 333 LYS A C 1
ATOM 1294 O O . LYS A 1 166 ? 150.98521 -35.67637 12.49864 1.000 27.73778 333 LYS A O 1
ATOM 1300 N N . ILE A 1 167 ? 153.09060 -34.93967 12.76030 1.000 28.84320 334 ILE A N 1
ATOM 1301 C CA . ILE A 1 167 ? 152.70196 -33.69415 13.41986 1.000 29.96779 334 ILE A CA 1
ATOM 1302 C C . ILE A 1 167 ? 153.15086 -32.53289 12.54381 1.000 27.17064 334 ILE A C 1
ATOM 1303 O O . ILE A 1 167 ? 154.35551 -32.28149 12.40427 1.000 28.05586 334 ILE A O 1
ATOM 1308 N N . PHE A 1 168 ? 152.18714 -31.81532 11.96827 1.000 26.14674 335 PHE A N 1
ATOM 1309 C CA . PHE A 1 168 ? 152.46742 -30.64658 11.14141 1.000 25.99429 335 PHE A CA 1
ATOM 1310 C C . PHE A 1 168 ? 152.54593 -29.40906 12.03166 1.000 25.15296 335 PHE A C 1
ATOM 1311 O O . PHE A 1 168 ? 151.57269 -29.06278 12.71153 1.000 23.19713 335 PHE A O 1
ATOM 1319 N N . CYS A 1 169 ? 153.70262 -28.74882 12.02832 1.000 26.27647 336 CYS A N 1
ATOM 1320 C CA . CYS A 1 169 ? 153.96707 -27.60054 12.88583 1.000 20.99044 336 CYS A CA 1
ATOM 1321 C C . CYS A 1 169 ? 154.12119 -26.34782 12.03563 1.000 21.38627 336 CYS A C 1
ATOM 1322 O O . CYS A 1 169 ? 154.94468 -26.31401 11.11527 1.000 18.14338 336 CYS A O 1
ATOM 1325 N N . VAL A 1 170 ? 153.33025 -25.32053 12.35443 1.000 21.79629 337 VAL A N 1
ATOM 1326 C CA . VAL A 1 170 ? 153.35480 -24.04218 11.65125 1.000 19.66372 337 VAL A CA 1
ATOM 1327 C C . VAL A 1 170 ? 152.93427 -22.97253 12.65103 1.000 21.34521 337 VAL A C 1
ATOM 1328 O O . VAL A 1 170 ? 152.30533 -23.26588 13.66844 1.000 19.87599 337 VAL A O 1
ATOM 1332 N N . HIS A 1 171 ? 153.29824 -21.71777 12.37486 1.000 17.60545 338 HIS A N 1
ATOM 1333 C CA . HIS A 1 171 ? 152.98589 -20.66004 13.33309 1.000 20.83410 338 HIS A CA 1
ATOM 1334 C C . HIS A 1 171 ? 151.48984 -20.36847 13.37181 1.000 22.42902 338 HIS A C 1
ATOM 1335 O O . HIS A 1 171 ? 150.86309 -20.41556 14.43613 1.000 19.46750 338 HIS A O 1
ATOM 1342 N N . GLY A 1 172 ? 150.90436 -20.04398 12.22053 1.000 19.11025 339 GLY A N 1
ATOM 1343 C CA . GLY A 1 172 ? 149.51636 -19.63001 12.16562 1.000 18.09304 339 GLY A CA 1
ATOM 1344 C C . GLY A 1 172 ? 148.53983 -20.76474 11.94029 1.000 21.78338 339 GLY A C 1
ATOM 1345 O O . GLY A 1 172 ? 147.79686 -21.14134 12.85205 1.000 22.91800 339 GLY A O 1
ATOM 1346 N N . GLY A 1 173 ? 148.51704 -21.31477 10.73048 1.000 20.23755 340 GLY A N 1
ATOM 1347 C CA . GLY A 1 173 ? 147.59865 -22.40018 10.44917 1.000 21.51124 340 GLY A CA 1
ATOM 1348 C C . GLY A 1 173 ? 147.54093 -22.82209 8.99746 1.000 18.66336 340 GLY A C 1
ATOM 1349 O O . GLY A 1 173 ? 148.56261 -22.85026 8.30566 1.000 22.86123 340 GLY A O 1
ATOM 1350 N N . LEU A 1 174 ? 146.34129 -23.14641 8.52454 1.000 24.70436 341 LEU A N 1
ATOM 1351 C CA . LEU A 1 174 ? 146.15994 -23.74172 7.21172 1.000 23.98132 341 LEU A CA 1
ATOM 1352 C C . LEU A 1 174 ? 145.84218 -22.66984 6.16987 1.000 21.51729 341 LEU A C 1
ATOM 1353 O O . LEU A 1 174 ? 145.79635 -21.47145 6.45987 1.000 21.99299 341 LEU A O 1
ATOM 1358 N N . SER A 1 175 ? 145.61491 -23.11457 4.93208 1.000 22.28189 342 SER A N 1
ATOM 1359 C CA . SER A 1 175 ? 145.42568 -22.23678 3.79366 1.000 20.25282 342 SER A CA 1
ATOM 1360 C C . SER A 1 175 ? 144.56898 -22.92962 2.74615 1.000 23.00188 342 SER A C 1
ATOM 1361 O O . SER A 1 175 ? 144.71058 -24.14548 2.54876 1.000 20.59450 342 SER A O 1
ATOM 1364 N N . PRO A 1 176 ? 143.68295 -22.19764 2.06348 1.000 24.24875 343 PRO A N 1
ATOM 1365 C CA . PRO A 1 176 ? 142.91386 -22.80806 0.96565 1.000 24.61187 343 PRO A CA 1
ATOM 1366 C C . PRO A 1 176 ? 143.76783 -23.26253 -0.20543 1.000 22.62151 343 PRO A C 1
ATOM 1367 O O . PRO A 1 176 ? 143.26591 -24.01738 -1.04712 1.000 23.61416 343 PRO A O 1
ATOM 1371 N N . VAL A 1 177 ? 145.02683 -22.83895 -0.28942 1.000 24.49155 344 VAL A N 1
ATOM 1372 C CA . VAL A 1 177 ? 145.89575 -23.19335 -1.40479 1.000 26.90163 344 VAL A CA 1
ATOM 1373 C C . VAL A 1 177 ? 147.06137 -24.07421 -0.95453 1.000 23.51255 344 VAL A C 1
ATOM 1374 O O . VAL A 1 177 ? 148.04412 -24.21560 -1.68074 1.000 22.96730 344 VAL A O 1
ATOM 1378 N N . LEU A 1 178 ? 146.97133 -24.66862 0.23656 1.000 24.53997 345 LEU A N 1
ATOM 1379 C CA . LEU A 1 178 ? 147.96670 -25.64150 0.69167 1.000 21.26330 345 LEU A CA 1
ATOM 1380 C C . LEU A 1 178 ? 147.57267 -27.00348 0.12755 1.000 25.41938 345 LEU A C 1
ATOM 1381 O O . LEU A 1 178 ? 146.91346 -27.82144 0.77280 1.000 23.36055 345 LEU A O 1
ATOM 1386 N N . ASN A 1 179 ? 147.98438 -27.23671 -1.11926 1.000 26.08007 346 ASN A N 1
ATOM 1387 C CA . ASN A 1 179 ? 147.59088 -28.42706 -1.86061 1.000 26.84719 346 ASN A CA 1
ATOM 1388 C C . ASN A 1 179 ? 148.65097 -29.51841 -1.85512 1.000 26.77530 346 ASN A C 1
ATOM 1389 O O . ASN A 1 179 ? 148.32707 -30.67636 -2.14248 1.000 26.36417 346 ASN A O 1
ATOM 1394 N N . SER A 1 180 ? 149.89848 -29.17893 -1.53947 1.000 26.09121 347 SER A N 1
ATOM 1395 C CA . SER A 1 180 ? 150.94797 -30.16995 -1.36503 1.000 29.75267 347 SER A CA 1
ATOM 1396 C C . SER A 1 180 ? 152.00327 -29.60363 -0.42648 1.000 28.48770 347 SER A C 1
ATOM 1397 O O . SER A 1 180 ? 152.14548 -28.38703 -0.27842 1.000 29.47311 347 SER A O 1
ATOM 1400 N N . MET A 1 181 ? 152.74854 -30.50795 0.20903 1.000 24.86523 348 MET A N 1
ATOM 1401 C CA . MET A 1 181 ? 153.82990 -30.08573 1.09013 1.000 27.43956 348 MET A CA 1
ATOM 1402 C C . MET A 1 181 ? 154.99851 -29.48862 0.31869 1.000 27.06774 348 MET A C 1
ATOM 1403 O O . MET A 1 181 ? 155.74821 -28.68295 0.88179 1.000 28.45934 348 MET A O 1
ATOM 1408 N N . ASP A 1 182 ? 155.17157 -29.86457 -0.95259 1.000 29.13442 349 ASP A N 1
ATOM 1409 C CA . ASP A 1 182 ? 156.25401 -29.29523 -1.75072 1.000 28.31857 349 ASP A CA 1
ATOM 1410 C C . ASP A 1 182 ? 156.05546 -27.80519 -1.98853 1.000 25.79433 349 ASP A C 1
ATOM 1411 O O . ASP A 1 182 ? 157.03235 -27.07940 -2.20524 1.000 29.70315 349 ASP A O 1
ATOM 1416 N N . GLU A 1 183 ? 154.80939 -27.32927 -1.94639 1.000 26.64790 350 GLU A N 1
ATOM 1417 C CA . GLU A 1 183 ? 154.57591 -25.89210 -2.03312 1.000 32.36778 350 GLU A CA 1
ATOM 1418 C C . GLU A 1 183 ? 155.21397 -25.15347 -0.86480 1.000 30.34134 350 GLU A C 1
ATOM 1419 O O . GLU A 1 183 ? 155.55224 -23.97103 -0.98913 1.000 32.06535 350 GLU A O 1
ATOM 1425 N N . ILE A 1 184 ? 155.38659 -25.82657 0.27320 1.000 25.99628 351 ILE A N 1
ATOM 1426 C CA . ILE A 1 184 ? 156.11548 -25.21635 1.37823 1.000 29.78753 351 ILE A CA 1
ATOM 1427 C C . ILE A 1 184 ? 157.61706 -25.36885 1.17664 1.000 26.32040 351 ILE A C 1
ATOM 1428 O O . ILE A 1 184 ? 158.38199 -24.43371 1.43497 1.000 27.07999 351 ILE A O 1
ATOM 1433 N N . ARG A 1 185 ? 158.06159 -26.54281 0.71220 1.000 23.59500 352 ARG A N 1
ATOM 1434 C CA . ARG A 1 185 ? 159.48038 -26.73849 0.42444 1.000 26.28240 352 ARG A CA 1
ATOM 1435 C C . ARG A 1 185 ? 159.98662 -25.72099 -0.58694 1.000 28.19015 352 ARG A C 1
ATOM 1436 O O . ARG A 1 185 ? 161.09604 -25.19554 -0.44594 1.000 32.18905 352 ARG A O 1
ATOM 1444 N N . ASN A 1 186 ? 159.18934 -25.43453 -1.61419 1.000 32.58660 353 ASN A N 1
ATOM 1445 C CA . ASN A 1 186 ? 159.60509 -24.59216 -2.72666 1.000 35.63669 353 ASN A CA 1
ATOM 1446 C C . ASN A 1 186 ? 159.37434 -23.10732 -2.47278 1.000 35.30958 353 ASN A C 1
ATOM 1447 O O . ASN A 1 186 ? 159.45307 -22.31300 -3.41533 1.000 34.01430 353 ASN A O 1
ATOM 1452 N N . ILE A 1 187 ? 159.08627 -22.71346 -1.23369 1.000 35.74406 354 ILE A N 1
ATOM 1453 C CA . ILE A 1 187 ? 159.04050 -21.29436 -0.90121 1.000 32.32729 354 ILE A CA 1
ATOM 1454 C C . ILE A 1 187 ? 160.45846 -20.74571 -0.97258 1.000 34.55126 354 ILE A C 1
ATOM 1455 O O . ILE A 1 187 ? 161.33831 -21.15869 -0.20771 1.000 38.01359 354 ILE A O 1
ATOM 1460 N N . ALA A 1 188 ? 160.68923 -19.82442 -1.90311 1.000 36.46516 355 ALA A N 1
ATOM 1461 C CA . ALA A 1 188 ? 162.03468 -19.32424 -2.14256 1.000 31.48019 355 ALA A CA 1
ATOM 1462 C C . ALA A 1 188 ? 162.48566 -18.41822 -1.00556 1.000 29.18252 355 ALA A C 1
ATOM 1463 O O . ALA A 1 188 ? 161.72749 -17.57239 -0.52435 1.000 32.22879 355 ALA A O 1
ATOM 1465 N N . ARG A 1 189 ? 163.73223 -18.59467 -0.58248 1.000 24.28493 356 ARG A N 1
ATOM 1466 C CA . ARG A 1 189 ? 164.30258 -17.76849 0.47239 1.000 28.65059 356 ARG A CA 1
ATOM 1467 C C . ARG A 1 189 ? 165.64435 -17.18096 0.03584 1.000 27.76406 356 ARG A C 1
ATOM 1468 O O . ARG A 1 189 ? 166.40658 -17.83662 -0.67139 1.000 29.73234 356 ARG A O 1
ATOM 1476 N N . PRO A 1 190 ? 165.94182 -15.94234 0.46405 1.000 25.69810 357 PRO A N 1
ATOM 1477 C CA . PRO A 1 190 ? 165.12191 -15.11485 1.35986 1.000 23.11259 357 PRO A CA 1
ATOM 1478 C C . PRO A 1 190 ? 163.89154 -14.50866 0.68958 1.000 29.98175 357 PRO A C 1
ATOM 1479 O O . PRO A 1 190 ? 163.84073 -14.40097 -0.53377 1.000 26.83410 357 PRO A O 1
ATOM 1483 N N . THR A 1 191 ? 162.90931 -14.12136 1.49982 1.000 30.32152 358 THR A N 1
ATOM 1484 C CA . THR A 1 191 ? 161.66827 -13.56044 0.98827 1.000 24.45225 358 THR A CA 1
ATOM 1485 C C . THR A 1 191 ? 161.02643 -12.70624 2.06766 1.000 28.34866 358 THR A C 1
ATOM 1486 O O . THR A 1 191 ? 161.15305 -12.99091 3.26167 1.000 25.74886 358 THR A O 1
ATOM 1490 N N . ASP A 1 192 ? 160.34278 -11.65371 1.63243 1.000 28.52314 359 ASP A N 1
ATOM 1491 C CA . ASP A 1 192 ? 159.44359 -10.93767 2.51752 1.000 28.16809 359 ASP A CA 1
ATOM 1492 C C . ASP A 1 192 ? 158.11922 -11.69371 2.61467 1.000 26.40896 359 ASP A C 1
ATOM 1493 O O . ASP A 1 192 ? 157.88852 -12.68618 1.91856 1.000 27.41599 359 ASP A O 1
ATOM 1498 N N . VAL A 1 193 ? 157.24102 -11.22381 3.49749 1.000 29.79388 360 VAL A N 1
ATOM 1499 C CA . VAL A 1 193 ? 155.92629 -11.82553 3.68957 1.000 28.38846 360 VAL A CA 1
ATOM 1500 C C . VAL A 1 193 ? 154.90829 -10.97049 2.93344 1.000 31.56476 360 VAL A C 1
ATOM 1501 O O . VAL A 1 193 ? 154.69252 -9.80756 3.31339 1.000 32.66897 360 VAL A O 1
ATOM 1505 N N . PRO A 1 194 ? 154.27688 -11.48798 1.88457 1.000 27.54835 361 PRO A N 1
ATOM 1506 C CA . PRO A 1 194 ? 153.28309 -10.69537 1.15355 1.000 27.15230 361 PRO A CA 1
ATOM 1507 C C . PRO A 1 194 ? 152.00643 -10.53475 1.96388 1.000 29.28066 361 PRO A C 1
ATOM 1508 O O . PRO A 1 194 ? 151.77727 -11.21097 2.96751 1.000 32.32605 361 PRO A O 1
ATOM 1512 N N . ASP A 1 195 ? 151.16077 -9.61072 1.49918 1.000 35.24127 362 ASP A N 1
ATOM 1513 C CA . ASP A 1 195 ? 149.84738 -9.38685 2.09429 1.000 31.20041 362 ASP A CA 1
ATOM 1514 C C . ASP A 1 195 ? 148.90191 -10.55928 1.88978 1.000 29.20900 362 ASP A C 1
ATOM 1515 O O . ASP A 1 195 ? 147.85681 -10.61265 2.54611 1.000 31.15695 362 ASP A O 1
ATOM 1520 N N . PHE A 1 196 ? 149.23377 -11.48219 0.99192 1.000 27.83591 363 PHE A N 1
ATOM 1521 C CA . PHE A 1 196 ? 148.32247 -12.54219 0.59594 1.000 26.60628 363 PHE A CA 1
ATOM 1522 C C . PHE A 1 196 ? 149.13746 -13.72295 0.09481 1.000 24.28754 363 PHE A C 1
ATOM 1523 O O . PHE A 1 196 ? 150.32915 -13.60038 -0.19617 1.000 28.72526 363 PHE A O 1
ATOM 1531 N N . GLY A 1 197 ? 148.48131 -14.86803 -0.00598 1.000 24.65574 364 GLY A N 1
ATOM 1532 C CA . GLY A 1 197 ? 149.09759 -16.06515 -0.53950 1.000 23.14095 364 GLY A CA 1
ATOM 1533 C C . GLY A 1 197 ? 149.35312 -17.10270 0.53971 1.000 21.27321 364 GLY A C 1
ATOM 1534 O O . GLY A 1 197 ? 149.06908 -16.90741 1.72270 1.000 25.31444 364 GLY A O 1
ATOM 1535 N N . LEU A 1 198 ? 149.91346 -18.22585 0.08659 1.000 24.47407 365 LEU A N 1
ATOM 1536 C CA . LEU A 1 198 ? 150.16194 -19.35946 0.97084 1.000 25.32011 365 LEU A CA 1
ATOM 1537 C C . LEU A 1 198 ? 151.05030 -18.96572 2.14655 1.000 24.45003 365 LEU A C 1
ATOM 1538 O O . LEU A 1 198 ? 150.76737 -19.31870 3.29745 1.000 25.35358 365 LEU A O 1
ATOM 1543 N N . LEU A 1 199 ? 152.13131 -18.23041 1.87568 1.000 22.70165 366 LEU A N 1
ATOM 1544 C CA . LEU A 1 199 ? 153.05238 -17.84685 2.94203 1.000 26.78144 366 LEU A CA 1
ATOM 1545 C C . LEU A 1 199 ? 152.35924 -16.97189 3.97935 1.000 22.23006 366 LEU A C 1
ATOM 1546 O O . LEU A 1 199 ? 152.51554 -17.18160 5.18752 1.000 22.73386 366 LEU A O 1
ATOM 1551 N N . ASN A 1 200 ? 151.58550 -15.98353 3.52331 1.000 22.15078 367 ASN A N 1
ATOM 1552 C CA . ASN A 1 200 ? 150.82538 -15.14568 4.44703 1.000 23.22565 367 ASN A CA 1
ATOM 1553 C C . ASN A 1 200 ? 149.86617 -15.98141 5.28918 1.000 24.91153 367 ASN A C 1
ATOM 1554 O O . ASN A 1 200 ? 149.76714 -15.79197 6.50728 1.000 26.41922 367 ASN A O 1
ATOM 1559 N N . ASP A 1 201 ? 149.15370 -16.91957 4.65497 1.000 24.74292 368 ASP A N 1
ATOM 1560 C CA . ASP A 1 201 ? 148.18528 -17.73680 5.38257 1.000 20.09821 368 ASP A CA 1
ATOM 1561 C C . ASP A 1 201 ? 148.86005 -18.58513 6.45199 1.000 22.88579 368 ASP A C 1
ATOM 1562 O O . ASP A 1 201 ? 148.34993 -18.70523 7.57254 1.000 22.99931 368 ASP A O 1
ATOM 1567 N N . LEU A 1 202 ? 150.00272 -19.19159 6.12145 1.000 18.79920 369 LEU A N 1
ATOM 1568 C CA . LEU A 1 202 ? 150.66005 -20.09054 7.06327 1.000 21.38907 369 LEU A CA 1
ATOM 1569 C C . LEU A 1 202 ? 151.09535 -19.36232 8.32813 1.000 23.73232 369 LEU A C 1
ATOM 1570 O O . LEU A 1 202 ? 151.20589 -19.98094 9.39311 1.000 21.26700 369 LEU A O 1
ATOM 1575 N N . LEU A 1 203 ? 151.32740 -18.05376 8.24006 1.000 23.14137 370 LEU A N 1
ATOM 1576 C CA . LEU A 1 203 ? 151.79620 -17.27578 9.37667 1.000 21.44726 370 LEU A CA 1
ATOM 1577 C C . LEU A 1 203 ? 150.69370 -16.48252 10.06645 1.000 20.97457 370 LEU A C 1
ATOM 1578 O O . LEU A 1 203 ? 150.93325 -15.94724 11.15375 1.000 22.13371 370 LEU A O 1
ATOM 1583 N N . TRP A 1 204 ? 149.49505 -16.39918 9.48073 1.000 21.24367 371 TRP A N 1
ATOM 1584 C CA . TRP A 1 204 ? 148.47142 -15.48853 9.97827 1.000 23.25209 371 TRP A CA 1
ATOM 1585 C C . TRP A 1 204 ? 147.12910 -16.12898 10.31322 1.000 22.54789 371 TRP A C 1
ATOM 1586 O O . TRP A 1 204 ? 146.33855 -15.49807 11.02349 1.000 23.21331 371 TRP A O 1
ATOM 1597 N N . SER A 1 205 ? 146.83757 -17.33598 9.83176 1.000 18.45433 372 SER A N 1
ATOM 1598 C CA . SER A 1 205 ? 145.47898 -17.84943 9.95696 1.000 22.58562 372 SER A CA 1
ATOM 1599 C C . SER A 1 205 ? 145.23456 -18.45872 11.33892 1.000 21.49704 372 SER A C 1
ATOM 1600 O O . SER A 1 205 ? 146.16398 -18.80923 12.07007 1.000 22.12472 372 SER A O 1
ATOM 1603 N N . ASP A 1 206 ? 143.95479 -18.58237 11.68813 1.000 20.63844 373 ASP A N 1
ATOM 1604 C CA . ASP A 1 206 ? 143.50875 -19.08247 12.97918 1.000 21.09834 373 ASP A CA 1
ATOM 1605 C C . ASP A 1 206 ? 142.39130 -20.09913 12.80404 1.000 24.56365 373 ASP A C 1
ATOM 1606 O O . ASP A 1 206 ? 141.60668 -20.00840 11.85673 1.000 26.72644 373 ASP A O 1
ATOM 1611 N N . PRO A 1 207 ? 142.29055 -21.07096 13.70551 1.000 27.19135 374 PRO A N 1
ATOM 1612 C CA . PRO A 1 207 ? 141.14455 -21.98281 13.68738 1.000 24.96246 374 PRO A CA 1
ATOM 1613 C C . PRO A 1 207 ? 139.93692 -21.37393 14.38724 1.000 27.52610 374 PRO A C 1
ATOM 1614 O O . PRO A 1 207 ? 140.04610 -20.44916 15.19453 1.000 24.55853 374 PRO A O 1
ATOM 1618 N N . ALA A 1 208 ? 138.76693 -21.91585 14.05846 1.000 28.73811 375 ALA A N 1
ATOM 1619 C CA . ALA A 1 208 ? 137.52731 -21.47973 14.68576 1.000 30.83943 375 ALA A CA 1
ATOM 1620 C C . ALA A 1 208 ? 136.46503 -22.54537 14.47161 1.000 33.13106 375 ALA A C 1
ATOM 1621 O O . ALA A 1 208 ? 136.60292 -23.42478 13.61686 1.000 32.56671 375 ALA A O 1
ATOM 1623 N N . ASP A 1 209 ? 135.40153 -22.45429 15.26657 1.000 34.28255 376 ASP A N 1
ATOM 1624 C CA . ASP A 1 209 ? 134.24390 -23.33460 15.11402 1.000 38.87340 376 ASP A CA 1
ATOM 1625 C C . ASP A 1 209 ? 133.18123 -22.64831 14.25336 1.000 39.91284 376 ASP A C 1
ATOM 1626 O O . ASP A 1 209 ? 132.04755 -22.41285 14.66903 1.000 38.43708 376 ASP A O 1
ATOM 1631 N N . THR A 1 210 ? 133.58309 -22.31964 13.03062 1.000 34.91394 377 THR A N 1
ATOM 1632 C CA . THR A 1 210 ? 132.73857 -21.59354 12.09644 1.000 31.38553 377 THR A CA 1
ATOM 1633 C C . THR A 1 210 ? 131.89737 -22.55326 11.26236 1.000 31.55588 377 THR A C 1
ATOM 1634 O O . THR A 1 210 ? 132.18663 -23.74740 11.15816 1.000 28.39673 377 THR A O 1
ATOM 1638 N N . ILE A 1 211 ? 130.84102 -22.00335 10.65910 1.000 36.35395 378 ILE A N 1
ATOM 1639 C CA . ILE A 1 211 ? 129.96302 -22.79169 9.79992 1.000 34.54424 378 ILE A CA 1
ATOM 1640 C C . ILE A 1 211 ? 130.59311 -23.05976 8.43865 1.000 34.60147 378 ILE A C 1
ATOM 1641 O O . ILE A 1 211 ? 130.24691 -24.05174 7.78256 1.000 33.36459 378 ILE A O 1
ATOM 1646 N N . ASN A 1 212 ? 131.52131 -22.21478 8.00297 1.000 31.64086 379 ASN A N 1
ATOM 1647 C CA . ASN A 1 212 ? 132.14244 -22.33799 6.69547 1.000 29.93161 379 ASN A CA 1
ATOM 1648 C C . ASN A 1 212 ? 133.61855 -22.68029 6.82869 1.000 30.73864 379 ASN A C 1
ATOM 1649 O O . ASN A 1 212 ? 134.27724 -22.30721 7.80360 1.000 29.09466 379 ASN A O 1
ATOM 1654 N N . GLU A 1 213 ? 134.13033 -23.38796 5.82061 1.000 28.91018 380 GLU A N 1
ATOM 1655 C CA . GLU A 1 213 ? 135.52777 -23.80267 5.83353 1.000 30.26499 380 GLU A CA 1
ATOM 1656 C C . GLU A 1 213 ? 136.45875 -22.59547 5.90104 1.000 28.52256 380 GLU A C 1
ATOM 1657 O O . GLU A 1 213 ? 137.38893 -22.55931 6.71554 1.000 26.82494 380 GLU A O 1
ATOM 1663 N N . TRP A 1 214 ? 136.20796 -21.58380 5.07109 1.000 24.65582 381 TRP A N 1
ATOM 1664 C CA . TRP A 1 214 ? 137.06145 -20.40526 4.99869 1.000 25.55985 381 TRP A CA 1
ATOM 1665 C C . TRP A 1 214 ? 136.22976 -19.14520 5.18123 1.000 27.79172 381 TRP A C 1
ATOM 1666 O O . TRP A 1 214 ? 135.18415 -18.98470 4.54307 1.000 29.51391 381 TRP A O 1
ATOM 1677 N N . GLU A 1 215 ? 136.69969 -18.26269 6.06023 1.000 28.48547 382 GLU A N 1
ATOM 1678 C CA . GLU A 1 215 ? 136.12541 -16.94364 6.27413 1.000 28.41107 382 GLU A CA 1
ATOM 1679 C C . GLU A 1 215 ? 137.27019 -15.97230 6.51730 1.000 30.23282 382 GLU A C 1
ATOM 1680 O O . GLU A 1 215 ? 138.34453 -16.36957 6.97456 1.000 31.02698 382 GLU A O 1
ATOM 1686 N N . ASP A 1 216 ? 137.04210 -14.70013 6.19829 1.000 28.69027 383 ASP A N 1
ATOM 1687 C CA . ASP A 1 216 ? 138.06571 -13.68962 6.43114 1.000 30.68442 383 ASP A CA 1
ATOM 1688 C C . ASP A 1 216 ? 138.36173 -13.57393 7.92353 1.000 34.89997 383 ASP A C 1
ATOM 1689 O O . ASP A 1 216 ? 137.46514 -13.68909 8.76296 1.000 37.94493 383 ASP A O 1
ATOM 1694 N N . ASN A 1 217 ? 139.63402 -13.35899 8.25211 1.000 31.42675 384 ASN A N 1
ATOM 1695 C CA . ASN A 1 217 ? 140.09050 -13.33177 9.63750 1.000 29.91207 384 ASN A CA 1
ATOM 1696 C C . ASN A 1 217 ? 139.91029 -11.93921 10.23252 1.000 28.70654 384 ASN A C 1
ATOM 1697 O O . ASN A 1 217 ? 140.25305 -10.93175 9.60599 1.000 28.54189 384 ASN A O 1
ATOM 1702 N N . GLU A 1 218 ? 139.38610 -11.89432 11.46175 1.000 35.14709 385 GLU A N 1
ATOM 1703 C CA . GLU A 1 218 ? 139.12053 -10.62257 12.12839 1.000 28.85148 385 GLU A CA 1
ATOM 1704 C C . GLU A 1 218 ? 140.39093 -9.82860 12.39964 1.000 33.44306 385 GLU A C 1
ATOM 1705 O O . GLU A 1 218 ? 140.30954 -8.62240 12.65400 1.000 37.47953 385 GLU A O 1
ATOM 1707 N N . ARG A 1 219 ? 141.56113 -10.46952 12.35163 1.000 32.45738 386 ARG A N 1
ATOM 1708 C CA . ARG A 1 219 ? 142.81412 -9.73852 12.49821 1.000 33.42199 386 ARG A CA 1
ATOM 1709 C C . ARG A 1 219 ? 143.05081 -8.74849 11.36475 1.000 36.55684 386 ARG A C 1
ATOM 1710 O O . ARG A 1 219 ? 143.93702 -7.89560 11.48744 1.000 35.62153 386 ARG A O 1
ATOM 1718 N N . GLY A 1 220 ? 142.29209 -8.84083 10.27106 1.000 35.67835 387 GLY A N 1
ATOM 1719 C CA . GLY A 1 220 ? 142.43660 -7.94433 9.14392 1.000 28.01188 387 GLY A CA 1
ATOM 1720 C C . GLY A 1 220 ? 143.19836 -8.51183 7.96659 1.000 32.19183 387 GLY A C 1
ATOM 1721 O O . GLY A 1 220 ? 143.42362 -7.78607 6.98775 1.000 29.93305 387 GLY A O 1
ATOM 1722 N N . VAL A 1 221 ? 143.60341 -9.77979 8.02557 1.000 28.30988 388 VAL A N 1
ATOM 1723 C CA . VAL A 1 221 ? 144.35126 -10.39812 6.93895 1.000 23.65273 388 VAL A CA 1
ATOM 1724 C C . VAL A 1 221 ? 144.23241 -11.90706 7.08930 1.000 27.88995 388 VAL A C 1
ATOM 1725 O O . VAL A 1 221 ? 143.99057 -12.41958 8.18600 1.000 28.94451 388 VAL A O 1
ATOM 1729 N N . SER A 1 222 ? 144.37484 -12.61497 5.97400 1.000 27.04986 389 SER A N 1
ATOM 1730 C CA . SER A 1 222 ? 144.31855 -14.08194 5.89849 1.000 27.37426 389 SER A CA 1
ATOM 1731 C C . SER A 1 222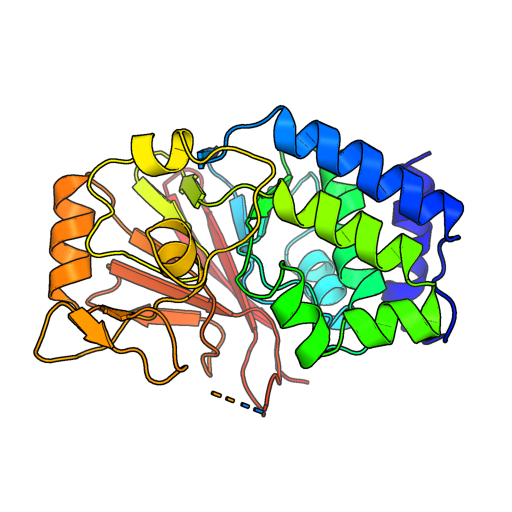 ? 142.92781 -14.56488 6.32639 1.000 27.05952 389 SER A C 1
ATOM 1732 O O . SER A 1 222 ? 141.93365 -13.83825 6.19750 1.000 28.64984 389 SER A O 1
ATOM 1735 N N . TYR A 1 223 ? 142.84751 -15.79184 6.84183 1.000 29.33167 390 TYR A N 1
ATOM 1736 C CA . TYR A 1 223 ? 141.58060 -16.48636 7.01607 1.000 31.49443 390 TYR A CA 1
ATOM 1737 C C . TYR A 1 223 ? 141.46639 -17.08123 8.41188 1.000 29.93035 390 TYR A C 1
ATOM 1738 O O . TYR A 1 223 ? 142.44752 -17.19527 9.15075 1.000 28.44751 390 TYR A O 1
ATOM 1747 N N . VAL A 1 224 ? 140.23662 -17.45493 8.75934 1.000 27.83876 391 VAL A N 1
ATOM 1748 C CA . VAL A 1 224 ? 139.95534 -18.39805 9.83458 1.000 22.61063 391 VAL A CA 1
ATOM 1749 C C . VAL A 1 224 ? 139.43267 -19.67427 9.19020 1.000 28.95153 391 VAL A C 1
ATOM 1750 O O . VAL A 1 224 ? 138.58771 -19.61685 8.28740 1.000 28.67143 391 VAL A O 1
ATOM 1754 N N . PHE A 1 225 ? 139.94830 -20.82080 9.62795 1.000 23.93858 392 PHE A N 1
ATOM 1755 C CA . PHE A 1 225 ? 139.56297 -22.10297 9.05791 1.000 25.43392 392 PHE A CA 1
ATOM 1756 C C . PHE A 1 225 ? 138.79613 -22.92895 10.08387 1.000 29.05225 392 PHE A C 1
ATOM 1757 O O . PHE A 1 225 ? 139.05557 -22.85572 11.28895 1.000 25.79107 392 PHE A O 1
ATOM 1765 N N . SER A 1 226 ? 137.84216 -23.71424 9.58612 1.000 28.33271 393 SER A N 1
ATOM 1766 C CA . SER A 1 226 ? 136.91689 -24.45825 10.42371 1.000 28.95340 393 SER A CA 1
ATOM 1767 C C . SER A 1 226 ? 137.43871 -25.86562 10.70672 1.000 31.46103 393 SER A C 1
ATOM 1768 O O . SER A 1 226 ? 138.50259 -26.27771 10.23606 1.000 31.14373 393 SER A O 1
ATOM 1771 N N . LYS A 1 227 ? 136.65723 -26.61629 11.49030 1.000 32.26376 394 LYS A N 1
ATOM 1772 C CA . LYS A 1 227 ? 136.97687 -28.01336 11.76024 1.000 28.77904 394 LYS A CA 1
ATOM 1773 C C . LYS A 1 227 ? 137.04252 -28.82986 10.47858 1.000 30.12047 394 LYS A C 1
ATOM 1774 O O . LYS A 1 227 ? 137.84450 -29.76566 10.38091 1.000 32.14611 394 LYS A O 1
ATOM 1780 N N . VAL A 1 228 ? 136.20700 -28.49549 9.49145 1.000 29.88890 395 VAL A N 1
ATOM 1781 C CA . VAL A 1 228 ? 136.21203 -29.21997 8.22375 1.000 26.34628 395 VAL A CA 1
ATOM 1782 C C . VAL A 1 228 ? 137.55228 -29.04984 7.51901 1.000 31.42000 395 VAL A C 1
ATOM 1783 O O . VAL A 1 228 ? 138.08472 -29.99505 6.92173 1.000 31.46763 395 VAL A O 1
ATOM 1787 N N . ALA A 1 229 ? 138.12105 -27.84346 7.57984 1.000 33.61842 396 ALA A N 1
ATOM 1788 C CA . ALA A 1 229 ? 139.41704 -27.60755 6.95328 1.000 31.61932 396 ALA A CA 1
ATOM 1789 C C . ALA A 1 229 ? 140.50098 -28.45678 7.60111 1.000 28.72571 396 ALA A C 1
ATOM 1790 O O . ALA A 1 229 ? 141.37369 -28.99549 6.91009 1.000 28.57583 396 ALA A O 1
ATOM 1792 N N . ILE A 1 230 ? 140.45859 -28.58883 8.92939 1.000 28.76030 397 ILE A N 1
ATOM 1793 C CA . ILE A 1 230 ? 141.43274 -29.41907 9.63301 1.000 26.51094 397 ILE A CA 1
ATOM 1794 C C . ILE A 1 230 ? 141.28634 -30.87580 9.21379 1.000 27.75972 397 ILE A C 1
ATOM 1795 O O . ILE A 1 230 ? 142.26653 -31.53979 8.85553 1.000 29.64482 397 ILE A O 1
ATOM 1800 N N . ASN A 1 231 ? 140.05478 -31.39195 9.25427 1.000 27.75286 398 ASN A N 1
ATOM 1801 C CA . ASN A 1 231 ? 139.81482 -32.79388 8.92372 1.000 32.61232 398 ASN A CA 1
ATOM 1802 C C . ASN A 1 231 ? 140.30093 -33.12113 7.51737 1.000 30.45766 398 ASN A C 1
ATOM 1803 O O . ASN A 1 231 ? 140.99461 -34.12235 7.30639 1.000 31.39484 398 ASN A O 1
ATOM 1808 N N . LYS A 1 232 ? 139.94941 -32.28029 6.54044 1.000 28.00345 399 LYS A N 1
ATOM 1809 C CA . LYS A 1 232 ? 140.39449 -32.51060 5.16856 1.000 28.21737 399 LYS A CA 1
ATOM 1810 C C . LYS A 1 232 ? 141.91230 -32.43671 5.05577 1.000 29.91434 399 LYS A C 1
ATOM 1811 O O . LYS A 1 232 ? 142.52122 -33.18301 4.27972 1.000 31.34553 399 LYS A O 1
ATOM 1817 N N . PHE A 1 233 ? 142.54261 -31.53909 5.81907 1.000 31.22518 400 PHE A N 1
ATOM 1818 C CA . PHE A 1 233 ? 143.99356 -31.39475 5.73978 1.000 27.26958 400 PHE A CA 1
ATOM 1819 C C . PHE A 1 233 ? 144.70502 -32.59376 6.35684 1.000 27.60092 400 PHE A C 1
ATOM 1820 O O . PHE A 1 233 ? 145.66935 -33.11316 5.78243 1.000 27.80697 400 PHE A O 1
ATOM 1828 N N . LEU A 1 234 ? 144.25147 -33.04362 7.52950 1.000 30.28865 401 LEU A N 1
ATOM 1829 C CA . LEU A 1 234 ? 144.88550 -34.19502 8.16629 1.000 32.76791 401 LEU A CA 1
ATOM 1830 C C . LEU A 1 234 ? 144.68098 -35.46031 7.34528 1.000 27.96286 401 LEU A C 1
ATOM 1831 O O . LEU A 1 234 ? 145.59087 -36.28908 7.23422 1.000 30.29117 401 LEU A O 1
ATOM 1836 N N . SER A 1 235 ? 143.49435 -35.62315 6.75900 1.000 29.23205 402 SER A N 1
ATOM 1837 C CA . SER A 1 235 ? 143.23499 -36.79687 5.93294 1.000 29.72812 402 SER A CA 1
ATOM 1838 C C . SER A 1 235 ? 144.09972 -36.79569 4.67768 1.000 32.08926 402 SER A C 1
ATOM 1839 O O . SER A 1 235 ? 144.65795 -37.83205 4.29938 1.000 31.47640 402 SER A O 1
ATOM 1842 N N . LYS A 1 236 ? 144.23458 -35.63718 4.02599 1.000 32.56730 403 LYS A N 1
ATOM 1843 C CA . LYS A 1 236 ? 144.91711 -35.58958 2.73597 1.000 29.67632 403 LYS A CA 1
ATOM 1844 C C . LYS A 1 236 ? 146.40708 -35.87669 2.87424 1.000 31.09965 403 LYS A C 1
ATOM 1845 O O . LYS A 1 236 ? 147.00099 -36.53143 2.00858 1.000 31.96035 403 LYS A O 1
ATOM 1851 N N . PHE A 1 237 ? 147.03204 -35.39657 3.94726 1.000 29.24504 404 PHE A N 1
ATOM 1852 C CA . PHE A 1 237 ? 148.47072 -35.54433 4.12663 1.000 32.71592 404 PHE A CA 1
ATOM 1853 C C . PHE A 1 237 ? 148.83279 -36.58940 5.17409 1.000 31.95452 404 PHE A C 1
ATOM 1854 O O . PHE A 1 237 ? 150.01813 -36.75465 5.48446 1.000 32.92927 404 PHE A O 1
ATOM 1862 N N . ASN A 1 238 ? 147.84094 -37.29363 5.72326 1.000 31.58403 405 ASN A N 1
ATOM 1863 C CA . ASN A 1 238 ? 148.06288 -38.38575 6.67333 1.000 32.81123 405 ASN A CA 1
ATOM 1864 C C . ASN A 1 238 ? 148.81151 -37.90534 7.91660 1.000 33.30066 405 ASN A C 1
ATOM 1865 O O . ASN A 1 238 ? 149.76711 -38.53225 8.37936 1.000 36.74648 405 ASN A O 1
ATOM 1870 N N . PHE A 1 239 ? 148.36355 -36.77999 8.46118 1.000 27.54398 406 PHE A N 1
ATOM 1871 C CA . PHE A 1 239 ? 148.87975 -36.26356 9.71880 1.000 31.69012 406 PHE A CA 1
ATOM 1872 C C . PHE A 1 239 ? 147.88626 -36.54645 10.83728 1.000 29.86333 406 PHE A C 1
ATOM 1873 O O . PHE A 1 239 ? 146.68558 -36.69985 10.60037 1.000 31.03276 406 PHE A O 1
ATOM 1881 N N . ASP A 1 240 ? 148.40136 -36.62230 12.06409 1.000 28.86996 407 ASP A N 1
ATOM 1882 C CA . ASP A 1 240 ? 147.55624 -36.83891 13.22979 1.000 30.16239 407 ASP A CA 1
ATOM 1883 C C . ASP A 1 240 ? 147.23788 -35.55913 13.98613 1.000 29.08258 407 ASP A C 1
ATOM 1884 O O . ASP A 1 240 ? 146.23977 -35.52231 14.71311 1.000 25.31913 407 ASP A O 1
ATOM 1889 N N . LEU A 1 241 ? 148.05177 -34.51672 13.83509 1.000 29.13508 408 LEU A N 1
ATOM 1890 C CA . LEU A 1 241 ? 147.91901 -33.33164 14.66649 1.000 27.51641 408 LEU A CA 1
ATOM 1891 C C . LEU A 1 241 ? 148.47068 -32.11745 13.93511 1.000 26.34475 408 LEU A C 1
ATOM 1892 O O . LEU A 1 241 ? 149.49612 -32.20403 13.25504 1.000 27.65010 408 LEU A O 1
ATOM 1897 N N . VAL A 1 242 ? 147.77764 -30.99235 14.08057 1.000 27.09015 409 VAL A N 1
ATOM 1898 C CA . VAL A 1 242 ? 148.29237 -29.68220 13.70345 1.000 23.56266 409 VAL A CA 1
ATOM 1899 C C . VAL A 1 242 ? 148.72911 -28.97651 14.98013 1.000 26.78530 409 VAL A C 1
ATOM 1900 O O . VAL A 1 242 ? 147.91638 -28.76024 15.88664 1.000 26.00915 409 VAL A O 1
ATOM 1904 N N . CYS A 1 243 ? 150.00852 -28.62803 15.06533 1.000 24.84743 410 CYS A N 1
ATOM 1905 C CA . CYS A 1 243 ? 150.55234 -27.91130 16.21223 1.000 20.95948 410 CYS A CA 1
ATOM 1906 C C . CYS A 1 243 ? 150.91961 -26.50329 15.76759 1.000 23.26527 410 CYS A C 1
ATOM 1907 O O . CYS A 1 243 ? 151.75503 -26.33058 14.87323 1.000 21.09118 410 CYS A O 1
ATOM 1910 N N . ARG A 1 244 ? 150.30099 -25.50333 16.39121 1.000 23.94191 411 ARG A N 1
ATOM 1911 C CA . ARG A 1 244 ? 150.48567 -24.12275 15.97363 1.000 23.22185 411 ARG A CA 1
ATOM 1912 C C . ARG A 1 244 ? 150.46044 -23.21541 17.19817 1.000 22.79968 411 ARG A C 1
ATOM 1913 O O . ARG A 1 244 ? 150.24257 -23.66087 18.32865 1.000 21.19977 411 ARG A O 1
ATOM 1921 N N . ALA A 1 245 ? 150.69111 -21.92583 16.95863 1.000 20.26846 412 ALA A N 1
ATOM 1922 C CA . ALA A 1 245 ? 150.76983 -20.94097 18.02979 1.000 23.08136 412 ALA A CA 1
ATOM 1923 C C . ALA A 1 245 ? 149.87429 -19.74796 17.71655 1.000 18.62156 412 ALA A C 1
ATOM 1924 O O . ALA A 1 245 ? 148.65620 -19.90530 17.58966 1.000 21.66415 412 ALA A O 1
ATOM 1926 N N . HIS A 1 246 ? 150.46398 -18.55114 17.63104 1.000 19.69770 413 HIS A N 1
ATOM 1927 C CA . HIS A 1 246 ? 149.82950 -17.37798 17.02914 1.000 24.75515 413 HIS A CA 1
ATOM 1928 C C . HIS A 1 246 ? 148.72185 -16.77185 17.88923 1.000 23.47993 413 HIS A C 1
ATOM 1929 O O . HIS A 1 246 ? 148.56880 -15.54656 17.93580 1.000 24.34724 413 HIS A O 1
ATOM 1936 N N . MET A 1 247 ? 147.95076 -17.60998 18.57243 1.000 20.44465 414 MET A N 1
ATOM 1937 C CA . MET A 1 247 ? 146.75616 -17.18988 19.29219 1.000 24.33948 414 MET A CA 1
ATOM 1938 C C . MET A 1 247 ? 146.97178 -17.35031 20.79225 1.000 29.38467 414 MET A C 1
ATOM 1939 O O . MET A 1 247 ? 147.34418 -18.43354 21.25553 1.000 29.08838 414 MET A O 1
ATOM 1944 N N . VAL A 1 248 ? 146.74018 -16.27765 21.55030 1.000 22.36579 415 VAL A N 1
ATOM 1945 C CA . VAL A 1 248 ? 146.88962 -16.35619 22.99952 1.000 27.85253 415 VAL A CA 1
ATOM 1946 C C . VAL A 1 248 ? 145.74852 -17.18179 23.57994 1.000 28.13065 415 VAL A C 1
ATOM 1947 O O . VAL A 1 248 ? 144.57711 -16.99039 23.22876 1.000 25.22955 415 VAL A O 1
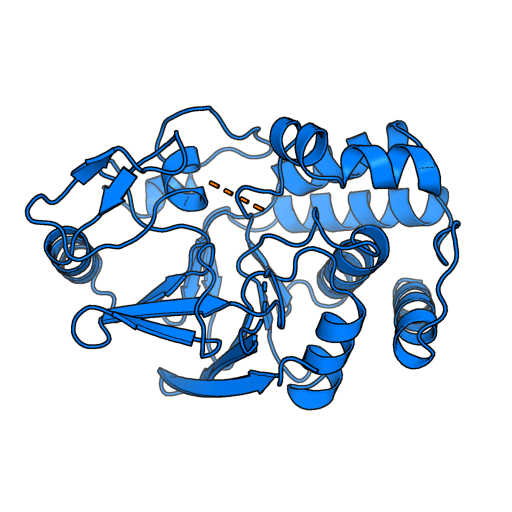ATOM 1951 N N . VAL A 1 249 ? 146.08908 -18.12355 24.45771 1.000 29.78530 416 VAL A N 1
ATOM 1952 C CA . VAL A 1 249 ? 145.11618 -19.01005 25.08321 1.000 26.68502 416 VAL A CA 1
ATOM 1953 C C . VAL A 1 249 ? 145.32758 -18.97525 26.59147 1.000 30.69802 416 VAL A C 1
ATOM 1954 O O . VAL A 1 249 ? 146.46692 -18.92412 27.06932 1.000 29.02707 416 VAL A O 1
ATOM 1958 N N . GLU A 1 250 ? 144.22068 -19.00564 27.33956 1.000 31.15084 417 GLU A N 1
ATOM 1959 C CA . GLU A 1 250 ? 144.27489 -18.72856 28.77312 1.000 30.42202 417 GLU A CA 1
ATOM 1960 C C . GLU A 1 250 ? 145.12184 -19.75453 29.51888 1.000 32.21270 417 GLU A C 1
ATOM 1961 O O . GLU A 1 250 ? 145.92016 -19.39259 30.39162 1.000 28.86484 417 GLU A O 1
ATOM 1967 N N . ASP A 1 251 ? 144.96794 -21.03912 29.19108 1.000 30.95047 418 ASP A N 1
ATOM 1968 C CA . ASP A 1 251 ? 145.65914 -22.10652 29.90562 1.000 29.72864 418 ASP A CA 1
ATOM 1969 C C . ASP A 1 251 ? 146.97914 -22.50332 29.25110 1.000 31.31298 418 ASP A C 1
ATOM 1970 O O . ASP A 1 251 ? 147.41191 -23.65620 29.38883 1.000 31.74531 418 ASP A O 1
ATOM 1975 N N . GLY A 1 252 ? 147.63470 -21.58462 28.54211 1.000 29.42252 419 GLY A N 1
ATOM 1976 C CA . GLY A 1 252 ? 148.92070 -21.88054 27.93506 1.000 25.24574 419 GLY A CA 1
ATOM 1977 C C . GLY A 1 252 ? 148.83970 -22.70754 26.66758 1.000 26.39860 419 GLY A C 1
ATOM 1978 O O . GLY A 1 252 ? 149.53702 -22.42390 25.68910 1.000 30.19456 419 GLY A O 1
ATOM 1979 N N . TYR A 1 253 ? 148.00829 -23.74581 26.67531 1.000 28.07700 420 TYR A N 1
ATOM 1980 C CA . TYR A 1 253 ? 147.75889 -24.54293 25.48480 1.000 28.09124 420 TYR A CA 1
ATOM 1981 C C . TYR A 1 253 ? 146.28667 -24.92087 25.45136 1.000 26.95644 420 TYR A C 1
ATOM 1982 O O . TYR A 1 253 ? 145.60874 -24.93250 26.48114 1.000 30.89011 420 TYR A O 1
ATOM 1991 N N . GLU A 1 254 ? 145.79230 -25.22748 24.25182 1.000 25.39172 421 GLU A N 1
ATOM 1992 C CA . GLU A 1 254 ? 144.37269 -25.53415 24.08696 1.000 24.01648 421 GLU A CA 1
ATOM 1993 C C . GLU A 1 254 ? 144.18428 -26.41755 22.86088 1.000 25.00457 421 GLU A C 1
ATOM 1994 O O . GLU A 1 254 ? 144.44439 -25.98020 21.73574 1.000 27.25910 421 GLU A O 1
ATOM 2000 N N . PHE A 1 255 ? 143.72358 -27.64436 23.08139 1.000 23.72974 422 PHE A N 1
ATOM 2001 C CA . PHE A 1 255 ? 143.33915 -28.51573 21.98555 1.000 26.01225 422 PHE A CA 1
ATOM 2002 C C . PHE A 1 255 ? 142.04118 -28.02771 21.34632 1.000 33.75584 422 PHE A C 1
ATOM 2003 O O . PHE A 1 255 ? 141.24699 -27.30059 21.95277 1.000 27.14558 422 PHE A O 1
ATOM 2011 N N . PHE A 1 256 ? 141.82982 -28.44569 20.10022 1.000 29.91626 423 PHE A N 1
ATOM 2012 C CA . PHE A 1 256 ? 140.67003 -28.01988 19.33247 1.000 27.15210 423 PHE A CA 1
ATOM 2013 C C . PHE A 1 256 ? 140.29677 -29.11717 18.34820 1.000 28.42648 423 PHE A C 1
ATOM 2014 O O . PHE A 1 256 ? 141.17584 -29.76205 17.76815 1.000 27.08009 423 PHE A O 1
ATOM 2022 N N . ASN A 1 257 ? 138.98909 -29.32953 18.17985 1.000 27.96241 424 ASN A N 1
ATOM 2023 C CA . ASN A 1 257 ? 138.44468 -30.26687 17.19501 1.000 28.36892 424 ASN A CA 1
ATOM 2024 C C . ASN A 1 257 ? 138.88499 -31.70352 17.49482 1.000 28.37763 424 ASN A C 1
ATOM 2025 O O . ASN A 1 257 ? 139.58830 -32.34742 16.71290 1.000 29.24027 424 ASN A O 1
ATOM 2030 N N . ASP A 1 258 ? 138.44677 -32.19827 18.65540 1.000 29.31845 425 ASP A N 1
ATOM 2031 C CA . ASP A 1 258 ? 138.75087 -33.56074 19.10163 1.000 31.03327 425 ASP A CA 1
ATOM 2032 C C . ASP A 1 258 ? 140.25533 -33.82121 19.12331 1.000 28.23074 425 ASP A C 1
ATOM 2033 O O . ASP A 1 258 ? 140.72653 -34.88154 18.70771 1.000 31.77316 425 ASP A O 1
ATOM 2038 N N . ARG A 1 259 ? 141.01507 -32.83655 19.60336 1.000 32.73555 426 ARG A N 1
ATOM 2039 C CA . ARG A 1 259 ? 142.46763 -32.94967 19.74841 1.000 35.14700 426 ARG A CA 1
ATOM 2040 C C . ARG A 1 259 ? 143.16414 -33.21295 18.41408 1.000 27.09943 426 ARG A C 1
ATOM 2041 O O . ARG A 1 259 ? 144.20452 -33.87224 18.36696 1.000 32.89142 426 ARG A O 1
ATOM 2049 N N . THR A 1 260 ? 142.60013 -32.70714 17.31739 1.000 29.25334 427 THR A N 1
ATOM 2050 C CA . THR A 1 260 ? 143.27569 -32.73836 16.02567 1.000 28.08811 427 THR A CA 1
ATOM 2051 C C . THR A 1 260 ? 144.16745 -31.52389 15.80313 1.000 29.01907 427 THR A C 1
ATOM 2052 O O . THR A 1 260 ? 144.98777 -31.53232 14.87776 1.000 29.11102 427 THR A O 1
ATOM 2056 N N . LEU A 1 261 ? 144.02176 -30.48790 16.62484 1.000 24.61354 428 LEU A N 1
ATOM 2057 C CA . LEU A 1 261 ? 144.84521 -29.29271 16.55615 1.000 23.26911 428 LEU A CA 1
ATOM 2058 C C . LEU A 1 261 ? 145.10000 -28.80314 17.97299 1.000 24.53145 428 LEU A C 1
ATOM 2059 O O . LEU A 1 261 ? 144.24373 -28.93095 18.85203 1.000 21.47572 428 LEU A O 1
ATOM 2064 N N . VAL A 1 262 ? 146.28695 -28.24748 18.19229 1.000 21.30442 429 VAL A N 1
ATOM 2065 C CA . VAL A 1 262 ? 146.62735 -27.65210 19.47672 1.000 24.72475 429 VAL A CA 1
ATOM 2066 C C . VAL A 1 262 ? 147.30479 -26.31324 19.22476 1.000 22.94696 429 VAL A C 1
ATOM 2067 O O . VAL A 1 262 ? 148.10690 -26.17181 18.29562 1.000 20.37495 429 VAL A O 1
ATOM 2071 N N . THR A 1 263 ? 146.94608 -25.32156 20.03326 1.000 23.84163 430 THR A N 1
ATOM 2072 C CA . THR A 1 263 ? 147.63603 -24.04182 20.07522 1.000 24.81645 430 THR A CA 1
ATOM 2073 C C . THR A 1 263 ? 148.56468 -24.03755 21.28047 1.000 25.14670 430 THR A C 1
ATOM 2074 O O . THR A 1 263 ? 148.12747 -24.31385 22.40054 1.000 32.52431 430 THR A O 1
ATOM 2078 N N . VAL A 1 264 ? 149.84011 -23.74137 21.05110 1.000 26.50935 431 VAL A N 1
ATOM 2079 C CA . VAL A 1 264 ? 150.82151 -23.60092 22.12133 1.000 23.66896 431 VAL A CA 1
ATOM 2080 C C . VAL A 1 264 ? 151.24536 -22.14114 22.17347 1.000 22.27856 431 VAL A C 1
ATOM 2081 O O . VAL A 1 264 ? 151.77066 -21.60333 21.19229 1.000 25.29111 431 VAL A O 1
ATOM 2085 N N . PHE A 1 265 ? 151.00484 -21.50038 23.31177 1.000 24.70614 432 PHE A N 1
ATOM 2086 C CA . PHE A 1 265 ? 151.35885 -20.10736 23.53840 1.000 24.90910 432 PHE A CA 1
ATOM 2087 C C . PHE A 1 265 ? 152.27259 -20.04859 24.75239 1.000 22.65163 432 PHE A C 1
ATOM 2088 O O . PHE A 1 265 ? 151.92029 -20.55978 25.82021 1.000 22.83216 432 PHE A O 1
ATOM 2096 N N . SER A 1 266 ? 153.44628 -19.43694 24.58784 1.000 20.41512 433 SER A N 1
ATOM 2097 C CA . SER A 1 266 ? 154.50196 -19.51820 25.59080 1.000 23.64772 433 SER A CA 1
ATOM 2098 C C . SER A 1 266 ? 154.89750 -18.15215 26.14118 1.000 25.38764 433 SER A C 1
ATOM 2099 O O . SER A 1 266 ? 156.01418 -17.99107 26.64373 1.000 24.34336 433 SER A O 1
ATOM 2102 N N . ALA A 1 267 ? 154.00913 -17.16154 26.05215 1.000 25.44323 434 ALA A N 1
ATOM 2103 C CA . ALA A 1 267 ? 154.23787 -15.83531 26.61915 1.000 26.16837 434 ALA A CA 1
ATOM 2104 C C . ALA A 1 267 ? 153.2550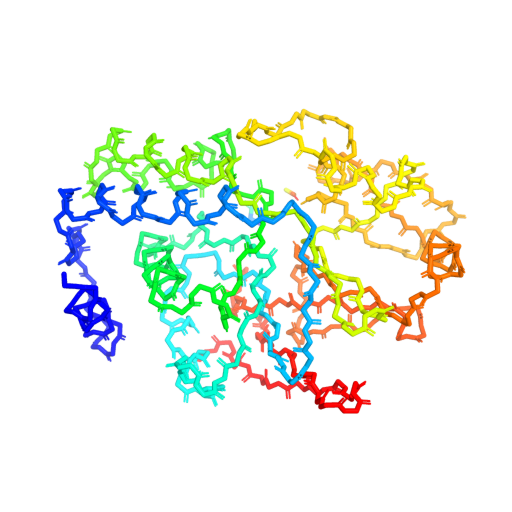1 -15.61610 27.76093 1.000 27.57931 434 ALA A C 1
ATOM 2105 O O . ALA A 1 267 ? 152.11958 -15.17314 27.53236 1.000 26.16396 434 ALA A O 1
ATOM 2107 N N . PRO A 1 268 ? 153.63306 -15.92050 29.00392 1.000 29.75691 435 PRO A N 1
ATOM 2108 C CA . PRO A 1 268 ? 152.69941 -15.74142 30.12305 1.000 31.38131 435 PRO A CA 1
ATOM 2109 C C . PRO A 1 268 ? 152.35171 -14.27596 30.33492 1.000 30.27972 435 PRO A C 1
ATOM 2110 O O . PRO A 1 268 ? 153.15562 -13.37867 30.06801 1.000 30.68203 435 PRO A O 1
ATOM 2114 N N . ASN A 1 269 ? 151.13563 -14.04766 30.82872 1.000 31.63836 436 ASN A N 1
ATOM 2115 C CA . ASN A 1 269 ? 150.62808 -12.71144 31.13946 1.000 38.14929 436 ASN A CA 1
ATOM 2116 C C . ASN A 1 269 ? 150.85401 -11.76237 29.96402 1.000 32.65054 436 ASN A C 1
ATOM 2117 O O . ASN A 1 269 ? 151.46481 -10.69919 30.08341 1.000 31.09748 436 ASN A O 1
ATOM 2122 N N . TYR A 1 270 ? 150.34866 -12.18920 28.80640 1.000 31.46458 437 TYR A N 1
ATOM 2123 C CA . TYR A 1 270 ? 150.56167 -11.46201 27.56011 1.000 33.92921 437 TYR A CA 1
ATOM 2124 C C . TYR A 1 270 ? 149.72542 -10.18777 27.50058 1.000 35.20718 437 TYR A C 1
ATOM 2125 O O . TYR A 1 270 ? 150.20793 -9.14834 27.03863 1.000 37.95669 437 TYR A O 1
ATOM 2134 N N . CYS A 1 271 ? 148.48114 -10.24493 27.96471 1.000 38.72954 438 CYS A N 1
ATOM 2135 C CA . CYS A 1 271 ? 147.58734 -9.09065 27.92035 1.000 38.40896 438 CYS A CA 1
ATOM 2136 C C . CYS A 1 271 ? 147.38961 -8.47726 29.30545 1.000 48.96016 438 CYS A C 1
ATOM 2137 O O . CYS A 1 271 ? 146.68970 -9.04015 30.15164 1.000 52.96621 438 CYS A O 1
ATOM 2140 N N . ASP A 1 275 ? 145.48372 -12.70753 31.93305 1.000 34.94299 442 ASP A N 1
ATOM 2141 C CA . ASP A 1 275 ? 146.66986 -13.22963 32.60356 1.000 41.79971 442 ASP A CA 1
ATOM 2142 C C . ASP A 1 275 ? 146.86182 -14.70988 32.30485 1.000 39.96003 442 ASP A C 1
ATOM 2143 O O . ASP A 1 275 ? 146.66184 -15.57028 33.16569 1.000 34.88071 442 ASP A O 1
ATOM 2148 N N . ASN A 1 276 ? 147.27828 -14.98040 31.07344 1.000 30.15242 443 ASN A N 1
ATOM 2149 C CA . ASN A 1 276 ? 147.34679 -16.33130 30.54547 1.000 28.52840 443 ASN A CA 1
ATOM 2150 C C . ASN A 1 276 ? 148.57091 -17.07487 31.06178 1.000 29.23417 443 ASN A C 1
ATOM 2151 O O . ASN A 1 276 ? 149.62100 -16.48423 31.33440 1.000 26.55524 443 ASN A O 1
ATOM 2156 N N . TRP A 1 277 ? 148.42361 -18.39083 31.17856 1.000 28.42053 444 TRP A N 1
ATOM 2157 C CA . TRP A 1 277 ? 149.55501 -19.27131 31.40877 1.000 28.58877 444 TRP A CA 1
ATOM 2158 C C . TRP A 1 277 ? 150.39097 -19.40521 30.13894 1.000 27.70504 444 TRP A C 1
ATOM 2159 O O . TRP A 1 277 ? 149.96155 -19.05714 29.03637 1.000 27.52705 444 TRP A O 1
ATOM 2170 N N . GLY A 1 278 ? 151.60706 -19.90996 30.31007 1.000 28.75752 445 GLY A N 1
ATOM 2171 C CA . GLY A 1 278 ? 152.45724 -20.29699 29.20140 1.000 23.89821 445 GLY A CA 1
ATOM 2172 C C . GLY A 1 278 ? 152.61634 -21.80394 29.21656 1.000 28.45711 445 GLY A C 1
ATOM 2173 O O . GLY A 1 278 ? 152.51051 -22.43626 30.26992 1.000 29.52959 445 GLY A O 1
ATOM 2174 N N . ALA A 1 279 ? 152.86410 -22.38426 28.04379 1.000 26.44891 446 ALA A N 1
ATOM 2175 C CA . ALA A 1 279 ? 152.97671 -23.83131 27.94485 1.000 24.93729 446 ALA A CA 1
ATOM 2176 C C . ALA A 1 279 ? 154.02697 -24.20665 26.91032 1.000 25.07596 446 ALA A C 1
ATOM 2177 O O . ALA A 1 279 ? 154.30386 -23.45197 25.97395 1.000 23.61473 446 ALA A O 1
ATOM 2179 N N . VAL A 1 280 ? 154.60880 -25.38797 27.09878 1.000 24.83484 447 VAL A N 1
ATOM 2180 C CA . VAL A 1 280 ? 155.59295 -25.95866 26.18657 1.000 24.16630 447 VAL A CA 1
ATOM 2181 C C . VAL A 1 280 ? 155.22209 -27.41862 25.97873 1.00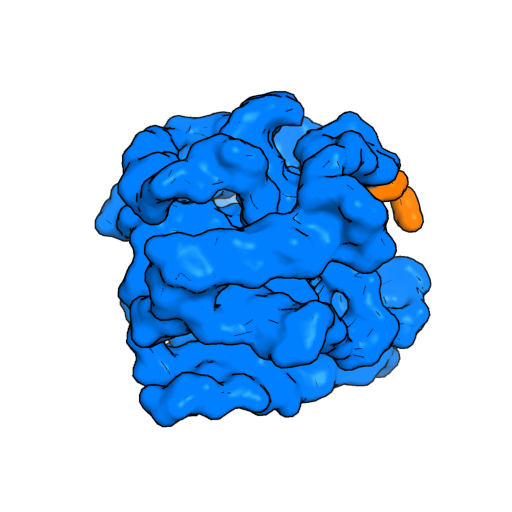0 23.46815 447 VAL A C 1
ATOM 2182 O O . VAL A 1 280 ? 155.00743 -28.14831 26.95176 1.000 28.62079 447 VAL A O 1
ATOM 2186 N N . MET A 1 281 ? 155.13549 -27.84598 24.72164 1.000 22.97996 448 MET A N 1
ATOM 2187 C CA . MET A 1 281 ? 154.68026 -29.19142 24.39182 1.000 25.11199 448 MET A CA 1
ATOM 2188 C C . MET A 1 281 ? 155.86511 -30.11455 24.14654 1.000 25.76691 448 MET A C 1
ATOM 2189 O O . MET A 1 281 ? 156.72566 -29.81986 23.31278 1.000 25.69922 448 MET A O 1
ATOM 2194 N N . GLY A 1 282 ? 155.89061 -31.23846 24.85362 1.000 24.07574 449 GLY A N 1
ATOM 2195 C CA . GLY A 1 282 ? 156.89510 -32.26492 24.64262 1.000 22.65707 449 GLY A CA 1
ATOM 2196 C C . GLY A 1 282 ? 156.33840 -33.39617 23.79431 1.000 27.02846 449 GLY A C 1
ATOM 2197 O O . GLY A 1 282 ? 155.20072 -33.82424 23.98172 1.000 30.23109 449 GLY A O 1
ATOM 2198 N N . VAL A 1 283 ? 157.15172 -33.86350 22.85280 1.000 28.30852 450 VAL A N 1
ATOM 2199 C CA . VAL A 1 283 ? 156.79955 -34.97747 21.98070 1.000 30.44258 450 VAL A CA 1
ATOM 2200 C C . VAL A 1 283 ? 157.79584 -36.09465 22.25425 1.000 33.38054 450 VAL A C 1
ATOM 2201 O O . VAL A 1 283 ? 158.99285 -35.94736 21.97708 1.000 28.83441 450 VAL A O 1
ATOM 2205 N N . SER A 1 284 ? 157.30951 -37.20695 22.79996 1.000 31.56002 451 SER A N 1
ATOM 2206 C CA . SER A 1 284 ? 158.16585 -38.34246 23.10285 1.000 35.29494 451 SER A CA 1
ATOM 2207 C C . SER A 1 284 ? 158.53714 -39.09291 21.82475 1.000 39.16585 451 SER A C 1
ATOM 2208 O O . SER A 1 284 ? 158.03360 -38.81159 20.73334 1.000 35.51214 451 SER A O 1
ATOM 2211 N N . GLU A 1 285 ? 159.43179 -40.07388 21.97899 1.000 40.24081 452 GLU A N 1
ATOM 2212 C CA . GLU A 1 285 ? 159.84629 -40.89104 20.84285 1.000 41.14215 452 GLU A CA 1
ATOM 2213 C C . GLU A 1 285 ? 158.67185 -41.65154 20.24225 1.000 40.05036 452 GLU A C 1
ATOM 2214 O O . GLU A 1 285 ? 158.65609 -41.91975 19.03550 1.000 40.26541 452 GLU A O 1
ATOM 2220 N N . ASP A 1 286 ? 157.67984 -41.99870 21.06017 1.000 41.44684 453 ASP A N 1
ATOM 2221 C CA . ASP A 1 286 ? 156.48051 -42.67801 20.59459 1.000 41.72761 453 ASP A CA 1
ATOM 2222 C C . ASP A 1 286 ? 155.36832 -41.70558 20.21323 1.000 41.32956 453 ASP A C 1
ATOM 2223 O O . ASP A 1 286 ? 154.20474 -42.11497 20.12401 1.000 38.61470 453 ASP A O 1
ATOM 2228 N N . LEU A 1 287 ? 155.70473 -40.43029 20.00020 1.000 36.50963 454 LEU A N 1
ATOM 2229 C CA . LEU A 1 287 ? 154.75326 -39.40954 19.55592 1.000 33.43914 454 LEU A CA 1
ATOM 2230 C C . LEU A 1 287 ? 153.64944 -39.17587 20.58477 1.000 41.55562 454 LEU A C 1
ATOM 2231 O O . LEU A 1 287 ? 152.49311 -38.92627 20.23723 1.000 43.79994 454 LEU A O 1
ATOM 2236 N N . LEU A 1 288 ? 154.01069 -39.24637 21.86279 1.000 37.54361 455 LEU A N 1
ATOM 2237 C CA . LEU A 1 288 ? 153.11044 -38.86972 22.94241 1.000 33.47068 455 LEU A CA 1
ATOM 2238 C C . LEU A 1 288 ? 153.32195 -37.39731 23.27557 1.000 36.24958 455 LEU A C 1
ATOM 2239 O O . LEU A 1 288 ? 154.46169 -36.94812 23.43796 1.000 35.98971 455 LEU A O 1
ATOM 2244 N N . CYS A 1 289 ? 152.22646 -36.65095 23.37602 1.000 30.19002 456 CYS A N 1
ATOM 2245 C CA . CYS A 1 289 ? 152.27726 -35.21139 23.59429 1.000 27.54933 456 CYS A CA 1
ATOM 2246 C C . CYS A 1 289 ? 151.91750 -34.89313 25.04060 1.000 32.80352 456 CYS A C 1
ATOM 2247 O O . CYS A 1 289 ? 150.80441 -35.18714 25.48630 1.000 36.34453 456 CYS A O 1
ATOM 2250 N N . SER A 1 290 ? 152.85950 -34.29854 25.76441 1.000 28.51357 457 SER A N 1
ATOM 2251 C CA . SER A 1 290 ? 152.65693 -33.78770 27.11344 1.000 29.52400 457 SER A CA 1
ATOM 2252 C C . SER A 1 290 ? 153.01922 -32.30522 27.13837 1.000 29.53633 457 SER A C 1
ATOM 2253 O O . SER A 1 290 ? 153.47298 -31.73874 26.14155 1.000 34.34859 457 SER A O 1
ATOM 2256 N N . PHE A 1 291 ? 152.81435 -31.66920 28.28951 1.000 28.95977 458 PHE A N 1
ATOM 2257 C CA . PHE A 1 291 ? 152.97857 -30.22710 28.39514 1.000 29.86278 458 PHE A CA 1
ATOM 2258 C C . PHE A 1 291 ? 153.61527 -29.85796 29.72603 1.000 26.29900 458 PHE A C 1
ATOM 2259 O O . PHE A 1 291 ? 153.43703 -30.54444 30.73446 1.000 27.70055 458 PHE A O 1
ATOM 2267 N N . GLU A 1 292 ? 154.36450 -28.76017 29.71013 1.000 26.38265 459 GLU A N 1
ATOM 2268 C CA . GLU A 1 292 ? 154.91663 -28.14472 30.90673 1.000 25.17435 459 GLU A CA 1
ATOM 2269 C C . GLU A 1 292 ? 154.43579 -26.70231 30.97308 1.000 29.33401 459 GLU A C 1
ATOM 2270 O O . GLU A 1 292 ? 154.41902 -25.99909 29.95724 1.000 26.32566 459 GLU A O 1
ATOM 2276 N N . LEU A 1 293 ? 154.03926 -26.26747 32.16525 1.000 28.27816 460 LEU A N 1
ATOM 2277 C CA . LEU A 1 293 ? 153.34385 -25.00105 32.34233 1.000 28.21719 460 LEU A CA 1
ATOM 2278 C C . LEU A 1 293 ? 154.27934 -23.91114 32.84846 1.000 29.32611 460 LEU A C 1
ATOM 2279 O O . LEU A 1 293 ? 155.28798 -24.18246 33.50323 1.000 29.40287 460 LEU A O 1
ATOM 2284 N N . LEU A 1 294 ? 153.92054 -22.66529 32.53872 1.000 32.10376 461 LEU A N 1
ATOM 2285 C CA . LEU A 1 294 ? 154.61584 -21.47956 33.03121 1.000 30.17915 461 LEU A CA 1
ATOM 2286 C C . LEU A 1 294 ? 153.56692 -20.54541 33.61424 1.000 35.10112 461 LEU A C 1
ATOM 2287 O O . LEU A 1 294 ? 152.71700 -20.03276 32.87868 1.000 29.46043 461 LEU A O 1
ATOM 2292 N N . ASP A 1 295 ? 153.62420 -20.32740 34.92720 1.000 31.27162 462 ASP A N 1
ATOM 2293 C CA . ASP A 1 295 ? 152.60818 -19.53106 35.59507 1.000 36.22397 462 ASP A CA 1
ATOM 2294 C C . ASP A 1 295 ? 152.73066 -18.05836 35.20313 1.000 36.51057 462 ASP A C 1
ATOM 2295 O O . ASP A 1 295 ? 153.82412 -17.58128 34.88465 1.000 39.25060 462 ASP A O 1
ATOM 2300 N N . PRO A 1 296 ? 151.61295 -17.32178 35.20558 1.000 34.89067 463 PRO A N 1
ATOM 2301 C CA . PRO A 1 296 ? 151.66393 -15.91632 34.75511 1.000 41.28730 463 PRO A CA 1
ATOM 2302 C C . PRO A 1 296 ? 152.66123 -15.05832 35.51766 1.000 46.05634 463 PRO A C 1
ATOM 2303 O O . PRO A 1 296 ? 153.43139 -14.31209 34.89748 1.000 51.07928 463 PRO A O 1
ATOM 2307 N N . LEU A 1 297 ? 152.67398 -15.14114 36.84402 1.000 43.34811 464 LEU A N 1
ATOM 2308 C CA . LEU A 1 297 ? 153.59473 -14.33845 37.64288 1.000 46.87894 464 LEU A CA 1
ATOM 2309 C C . LEU A 1 297 ? 154.72313 -15.18967 38.21467 1.000 50.28933 464 LEU A C 1
ATOM 2310 O O . LEU A 1 297 ? 155.89252 -14.98701 37.88426 1.000 49.61544 464 LEU A O 1
ATOM 2320 N N . LEU B 2 2 ? 145.49556 -5.74816 22.79589 1.000 30.93209 2 LEU M N 1
ATOM 2321 C CA . LEU B 2 2 ? 146.66043 -4.87562 22.60088 1.000 33.36553 2 LEU M CA 1
ATOM 2322 C C . LEU B 2 2 ? 146.63195 -4.21796 21.23006 1.000 37.88281 2 LEU M C 1
ATOM 2323 O O . LEU B 2 2 ? 147.42492 -3.30371 20.96260 1.000 42.84403 2 LEU M O 1
ATOM 2337 N N . ARG B 2 4 ? 143.90153 -5.99036 16.88492 1.000 33.93383 4 ARG M N 1
ATOM 2338 C CA . ARG B 2 4 ? 143.56152 -7.38827 16.63000 1.000 31.33040 4 ARG M CA 1
ATOM 2339 C C . ARG B 2 4 ? 144.68589 -8.09066 15.89479 1.000 28.05235 4 ARG M C 1
ATOM 2340 O O . ARG B 2 4 ? 144.74419 -9.29881 15.85727 1.000 31.89404 4 ARG M O 1
#

Nearest PDB structures (foldseek):
  5jpf-assembly1_A  TM=1.003E+00  e=1.121E-68  Candida albicans
  5jpe-assembly2_B  TM=9.981E-01  e=2.250E-62  Candida albicans
  1it6-assembly2_B  TM=9.798E-01  e=9.645E-50  Homo sapiens
  6obr-assembly2_B  TM=9.806E-01  e=1.793E-49  Homo sapiens
  6obq-assembly2_B  TM=9.744E-01  e=2.030E-49  Homo sapiens

Sequence (292 aa):
DIDSLIDKLLNAGFSGKRTKNVCLKNTEIELICASAREIFLSQPSLLELAPPVKVVGDVHGQYHDLIRIFSKCGFPPKTNYLFLGDYVNRGKQSLETILLLLCYKIKYPENFFLLRGNHECANVTRVYGFYDECKRRCNIKTWKLFIDTFNTLPIAAIVAGKIFCVHGGLSPVLNSMDEIRNIARPTDVPDFGLLNDLLWSDPADTINEWEDNERGVSYVFSKVAINKFLSKFNFDLVCRAHMVVEDGYEFFNDRTLVTVFSAPNYCDNWGAVMGVSEDLLCSFELLDPLLR

CATH classification: 3.60.21.10

B-factor: mean 30.81, std 8.06, range [13.2, 71.49]

InterPro domains:
  IPR004843 Calcineurin-like, phosphoesterase domain [PF00149] (223-416)
  IPR006186 Serine/threonine-specific protein phosphatase/bis(5-nucleosyl)-tetraphosphatase [PR00114] (223-250)
  IPR006186 Serine/threonine-specific protein phosphatase/bis(5-nucleosyl)-tetraphosphatase [PR00114] (252-279)
  IPR006186 Serine/threonine-specific protein phosphatase/bis(5-nucleosyl)-tetraphosphatase [PR00114] (285-309)
  IPR006186 Serine/threonine-specific protein phosphatase/bis(5-nucleosyl)-tetraphosphatase [PR00114] (319-345)
  IPR006186 Serine/threonine-specific protein phosphatase/bis(5-nucleosyl)-tetraphosphatase [PR00114] (348-375)
  IPR006186 Serine/threonine-specific protein phosphatase/bis(5-nucleosyl)-tetraphosphatase [PR00114] (405-425)
  IPR006186 Serine/threonine-specific protein phosphatase/bis(5-nucleosyl)-tetraphosphatase [PR00114] (427-443)
  IPR006186 Serine/threonine-specific protein phosphatase/bis(5-nucleosyl)-tetraphosphatase [PS00125] (286-291)
  IPR006186 Serine/threonine-specific protein phosphatase/bis(5-nucleosyl)-tetraphosphatase [SM00156] (195-465)
  IPR011159 Phosphoprotein phosphatase PPZ/Ppq1 [PIRSF000909] (16-483)
  IPR029052 Metallo-dependent phosphatase-like [G3DSA:3.60.21.10] (168-464)
  IPR029052 Metallo-dependent phosphatase-like [SSF56300] (160-467)
  IPR031675 Serine-threonine protein phosphatase, N-terminal [PF16891] (173-220)
  IPR050341 Serine/threonine-protein phosphatase PP1 catalytic subunit [PTHR11668] (129-480)

Foldseek 3Di:
DLVVVLVQLVVCLVVVDDDLADSDALVRLLVLLVLLLVLLQVAFLEAEAEDFAKEFAAAAQVSNLVSVCCVVVHPPPVHFYEYQENQHFPHLRSVSRVSNLSSSCNVCVRRHAYAYAPCLADPNCVPGPVCVSCVRHNRNVSVVSSRLSNLSHRAWYQYPLAETEGAADAAPPCPDCVVSRPPDPSDGQDQDDGSVQRRHEEEDQDPDQWDADPVRGHTYGYLVVLVVVCVVSVHQAYEYENDADAAQKDADNVNRYMYGHAHDPSVHHKHKMWTQHNVRDIDIDIHGRD